Protein AF-A5DB58-F1 (afdb_monomer)

Sequence (317 aa):
MFEQLSTFPGYDQVLTGAKKLFGRIIQTGPVPKHVAIIMDGNRRYARSHKMEIREGHNIGFETMASVLELLFEAGVECATVYAFSIENFKRSAYEVEALMDMARSRLCQIRQHGELCEKYGVRLRVVGNRKLLPVDVQQIVQETEDMTKNNTRAVLYMCFPYTARDDMTQSIRNVVAESLINPEFEISESAFNHFLYTPPLDLLIRTSGTYRLSDFLLWQSVSPKCSVVFSDRLWPEFSPLHMAKILLNWSFNTYWYGHGNGFVVSAPGDSARAQKSPVPVPDSAEDDYSDSSSDAAVDAAVEEEDTFTSDEDPISK

Foldseek 3Di:
DVVVQCPDVCSVVVVLVVLLVLLVVLVVFDFWQEEEEEQFFLQVVCVVVVHDSLVSVVLLVVQVLQQVSSNLSNQHAEYEYELAEPVQVVDDPVSVVVSLVSLVVVLVCCVVCVCSCVVSLEQEDEDADLVPHDPVSSVSRVVSNVVSVPRRSHYYYYHPHDFLVRQQVQLVVVLVVVCVVDVPRDDDPVSSQVSGPDHAGQEYEYEQQDDDQRRPCPVSQPDPQYDYYYYNHNSSRDHNVNSSVLSVQQRVQCRPVVHRNHDDPPDVPPPPPPPDDDDDDDDDDDDDDDDDDDDDDDDDDDDDDDDDDDDDDDDDD

Mean predicted aligned error: 11.55 Å

Radius of gyration: 23.96 Å; Cα contacts (8 Å, |Δi|>4): 420; chains: 1; bounding box: 66×84×68 Å

Nearest PDB structures (foldseek):
  7pay-assembly1_A  TM=9.032E-01  e=1.564E-23  Homo sapiens
  6w2l-assembly1_A  TM=9.079E-01  e=5.302E-22  Homo sapiens
  6szg-assembly1_A  TM=8.942E-01  e=9.075E-22  Acinetobacter baumannii
  2vg4-assembly2_D  TM=8.706E-01  e=9.892E-21  Mycobacterium tuberculosis
  4h2o-assembly1_A  TM=8.892E-01  e=2.121E-16  Escherichia coli

Secondary structure (DSSP, 8-state):
-HHHHHTSTTHHHHHHHHHHHHHHHHTTS---SEEEEE---HHHHHHHTT--HHHHHHHHHHHHHHHHHHHHHTT--EEEEE--BGGGGGS-HHHHHHHHHHHHHHHHHHHHTTHHHHHTTEEEEEES-GGGS-HHHHHHHHHHHHHHTT--SEEEEEESSB-HHHHHHHHHHHHHHHHHH-TT----HHHHHHHSSSPPPSEEEE-TT--S--SSSTTTT-STT-EEEE--S-GGG--HHHHHHHHHHHHHHHHHHSSTT-S----TT-TTS------PPPP----------------------------PPPP--

Solvent-accessible surface area (backbone atoms only — not comparable to full-atom values): 18232 Å² total; per-residue (Å²): 113,69,75,67,51,68,70,38,92,58,36,69,57,52,52,51,50,50,44,46,53,50,10,58,58,45,55,76,50,57,65,55,49,24,41,36,38,42,69,34,34,26,62,59,51,8,60,76,68,76,48,54,55,70,54,21,46,50,47,31,50,53,32,47,53,52,36,51,52,44,41,52,47,30,63,30,41,31,40,36,38,58,75,36,47,54,74,54,67,77,50,56,72,68,58,43,50,55,50,49,53,50,48,47,55,49,54,49,43,50,61,73,52,35,56,64,41,61,76,57,27,28,17,48,43,78,35,57,54,54,85,78,48,58,70,69,53,49,48,54,51,51,56,48,30,63,75,19,63,84,34,77,66,24,38,37,37,38,26,45,35,24,37,31,68,57,45,52,52,52,19,52,53,50,53,52,54,48,36,74,75,34,83,86,53,69,92,44,71,70,53,47,56,70,51,39,90,61,74,68,34,34,31,41,38,29,30,40,60,50,96,69,66,85,55,49,54,59,75,35,50,63,45,90,55,28,18,80,46,75,34,65,50,34,29,50,74,43,47,46,69,57,52,50,52,51,52,50,48,29,22,52,19,30,70,77,60,71,23,35,76,36,82,77,82,73,62,98,80,62,87,85,68,88,78,79,83,88,81,86,78,90,81,87,84,90,79,91,82,84,86,84,89,81,90,82,80,88,84,85,85,75,88,84,80,89,78,84,82,82,86,81,84,81,90,80,136

Organism: Meyerozyma guilliermondii (strain ATCC 6260 / CBS 566 / DSM 6381 / JCM 1539 / NBRC 10279 / NRRL Y-324) (NCBI:txid294746)

pLDDT: mean 80.06, std 23.32, range [23.17, 98.31]

InterPro domains:
  IPR001441 Decaprenyl diphosphate synthase-like [MF_01139] (31-259)
  IPR001441 Decaprenyl diphosphate synthase-like [PF01255] (38-254)
  IPR001441 Decaprenyl diphosphate synthase-like [PTHR10291] (16-253)
  IPR001441 Decaprenyl diphosphate synthase-like [TIGR00055] (31-252)
  IPR001441 Decaprenyl diphosphate synthase-like [cd00475] (34-251)
  IPR018520 Di-trans-poly-cis-decaprenylcistransferase-like, conserved site [PS01066] (202-219)
  IPR036424 Decaprenyl diphosphate synthase-like superfamily [G3DSA:3.40.1180.10] (10-252)
  IPR036424 Decaprenyl diphosphate synthase-like superfamily [SSF64005] (28-252)

Structure (mmCIF, N/CA/C/O backbone):
data_AF-A5DB58-F1
#
_entry.id   AF-A5DB58-F1
#
loop_
_atom_site.group_PDB
_atom_site.id
_atom_site.type_symbol
_atom_site.label_atom_id
_atom_site.label_alt_id
_atom_site.label_comp_id
_atom_site.label_asym_id
_atom_site.label_entity_id
_atom_site.label_seq_id
_atom_site.pdbx_PDB_ins_code
_atom_site.Cartn_x
_atom_site.Cartn_y
_atom_site.Cartn_z
_atom_site.occupancy
_atom_site.B_iso_or_equiv
_atom_site.auth_seq_id
_atom_site.auth_comp_id
_atom_site.auth_asym_id
_atom_site.auth_atom_id
_atom_site.pdbx_PDB_model_num
ATOM 1 N N . MET A 1 1 ? 17.782 0.283 -25.159 1.00 40.97 1 MET A N 1
ATOM 2 C CA . MET A 1 1 ? 18.677 1.312 -24.575 1.00 40.97 1 MET A CA 1
ATOM 3 C C . MET A 1 1 ? 18.779 1.168 -23.054 1.00 40.97 1 MET A C 1
ATOM 5 O O . MET A 1 1 ? 19.895 1.084 -22.569 1.00 40.97 1 MET A O 1
ATOM 9 N N . PHE A 1 2 ? 17.667 1.046 -22.310 1.00 47.41 2 PHE A N 1
ATOM 10 C CA . PHE A 1 2 ? 17.698 0.802 -20.854 1.00 47.41 2 PHE A CA 1
ATOM 11 C C . PHE A 1 2 ? 18.328 -0.546 -20.439 1.00 47.41 2 PHE A C 1
ATOM 13 O O . PHE A 1 2 ? 19.129 -0.553 -19.513 1.00 47.41 2 PHE A O 1
ATOM 20 N N . GLU A 1 3 ? 18.078 -1.649 -21.158 1.00 46.31 3 GLU A N 1
ATOM 21 C CA . GLU A 1 3 ? 18.688 -2.964 -20.844 1.00 46.31 3 GLU A CA 1
ATOM 22 C C . GLU A 1 3 ? 20.221 -3.003 -20.977 1.00 46.31 3 GLU A C 1
ATOM 24 O O . GLU A 1 3 ? 20.888 -3.753 -20.274 1.00 46.31 3 GLU A O 1
ATOM 29 N N . GLN A 1 4 ? 20.805 -2.177 -21.851 1.00 49.00 4 GLN A N 1
ATOM 30 C CA . GLN A 1 4 ? 22.266 -2.092 -22.001 1.00 49.00 4 GLN A CA 1
ATOM 31 C C . GLN A 1 4 ? 22.916 -1.240 -20.899 1.00 49.00 4 GLN A C 1
ATOM 33 O O . GLN A 1 4 ? 24.097 -1.409 -20.597 1.00 49.00 4 GLN A O 1
ATOM 38 N N . LEU A 1 5 ? 22.150 -0.333 -20.282 1.00 59.34 5 LEU A N 1
ATOM 39 C CA . LEU A 1 5 ? 22.610 0.512 -19.178 1.00 59.34 5 LEU A CA 1
ATOM 40 C C . LEU A 1 5 ? 22.660 -0.259 -17.855 1.00 59.34 5 LEU A C 1
ATOM 42 O O . LEU A 1 5 ? 23.590 -0.047 -17.082 1.00 59.34 5 LEU A O 1
ATOM 46 N N . SER A 1 6 ? 21.724 -1.185 -17.614 1.00 60.91 6 SER A N 1
ATOM 47 C CA . SER A 1 6 ? 21.718 -2.032 -16.410 1.00 60.91 6 SER A CA 1
ATOM 48 C C . SER A 1 6 ? 22.887 -3.018 -16.347 1.00 60.91 6 SER A C 1
ATOM 50 O O . SER A 1 6 ? 23.270 -3.445 -15.265 1.00 60.91 6 SER A O 1
ATOM 52 N N . THR A 1 7 ? 23.497 -3.353 -17.488 1.00 70.31 7 THR A N 1
ATOM 53 C CA . THR A 1 7 ? 24.696 -4.207 -17.560 1.00 70.31 7 THR A CA 1
ATOM 54 C C . THR A 1 7 ? 26.016 -3.453 -17.367 1.00 70.31 7 THR A C 1
ATOM 56 O O . THR A 1 7 ? 27.080 -4.073 -17.361 1.00 70.31 7 THR A O 1
ATOM 59 N N . PHE A 1 8 ? 25.987 -2.122 -17.229 1.00 79.56 8 PHE A N 1
ATOM 60 C CA . PHE A 1 8 ? 27.200 -1.331 -17.023 1.00 79.56 8 PHE A CA 1
ATOM 61 C C . PHE A 1 8 ? 27.783 -1.571 -15.615 1.00 79.56 8 PHE A C 1
ATOM 63 O O . PHE A 1 8 ? 27.048 -1.453 -14.627 1.00 79.56 8 PHE A O 1
ATOM 70 N N . PRO A 1 9 ? 29.094 -1.860 -15.474 1.00 80.31 9 PRO A N 1
ATOM 71 C CA . PRO A 1 9 ? 29.717 -2.035 -14.165 1.00 80.31 9 PRO A CA 1
ATOM 72 C C . PRO A 1 9 ? 29.488 -0.821 -13.255 1.00 80.31 9 PRO A C 1
ATOM 74 O O . PRO A 1 9 ? 29.856 0.301 -13.591 1.00 80.31 9 PRO A O 1
ATOM 77 N N . GLY A 1 10 ? 28.880 -1.045 -12.089 1.00 80.62 10 GLY A N 1
ATOM 78 C CA . GLY A 1 10 ? 28.571 0.016 -11.125 1.00 80.62 10 GLY A CA 1
ATOM 79 C C . GLY A 1 10 ? 27.209 0.693 -11.313 1.00 80.62 10 GLY A C 1
ATOM 80 O O . GLY A 1 10 ? 26.893 1.595 -10.539 1.00 80.62 10 GLY A O 1
ATOM 81 N N . TYR A 1 11 ? 26.373 0.249 -12.262 1.00 83.62 11 TYR A N 1
ATOM 82 C CA . TYR A 1 11 ? 25.002 0.753 -12.432 1.00 83.62 11 TYR A CA 1
ATOM 83 C C . TYR A 1 11 ? 24.211 0.752 -11.114 1.00 83.62 11 TYR A C 1
ATOM 85 O O . TYR A 1 11 ? 23.696 1.792 -10.706 1.00 83.62 11 TYR A O 1
ATOM 93 N N . ASP A 1 12 ? 24.205 -0.369 -10.387 1.00 78.94 12 ASP A N 1
ATOM 94 C CA . ASP A 1 12 ? 23.488 -0.484 -9.110 1.00 78.94 12 ASP A CA 1
ATOM 95 C C . ASP A 1 12 ? 24.027 0.464 -8.036 1.00 78.94 12 ASP A C 1
ATOM 97 O O . ASP A 1 12 ? 23.268 0.989 -7.220 1.00 78.94 12 ASP A O 1
ATOM 101 N N . GLN A 1 13 ? 25.337 0.723 -8.040 1.00 85.44 13 GLN A N 1
ATOM 102 C CA . GLN A 1 13 ? 25.982 1.634 -7.092 1.00 85.44 13 GLN A CA 1
ATOM 103 C C . GLN A 1 13 ? 25.586 3.079 -7.390 1.00 85.44 13 GLN A C 1
ATOM 105 O O . GLN A 1 13 ? 25.235 3.822 -6.472 1.00 85.44 13 GLN A O 1
ATOM 110 N N . VAL A 1 14 ? 25.578 3.459 -8.671 1.00 87.50 14 VAL A N 1
ATOM 111 C CA . VAL A 1 14 ? 25.117 4.776 -9.126 1.00 87.50 14 VAL A CA 1
ATOM 112 C C . VAL A 1 14 ? 23.636 4.953 -8.815 1.00 87.50 14 VAL A C 1
ATOM 114 O O . VAL A 1 14 ? 23.257 5.971 -8.240 1.00 87.50 14 VAL A O 1
ATOM 117 N N . LEU A 1 15 ? 22.801 3.960 -9.125 1.00 84.25 15 LEU A N 1
ATOM 118 C CA . LEU A 1 15 ? 21.364 4.017 -8.877 1.00 84.25 15 LEU A CA 1
ATOM 119 C C . LEU A 1 15 ? 21.058 4.110 -7.378 1.00 84.25 15 LEU A C 1
ATOM 121 O O . LEU A 1 15 ? 20.287 4.971 -6.958 1.00 84.25 15 LEU A O 1
ATOM 125 N N . THR A 1 16 ? 21.705 3.284 -6.555 1.00 84.12 16 THR A N 1
ATOM 126 C CA . THR A 1 16 ? 21.573 3.339 -5.091 1.00 84.12 16 THR A CA 1
ATOM 127 C C . THR A 1 16 ? 22.050 4.687 -4.546 1.00 84.12 16 THR A C 1
ATOM 129 O O . THR A 1 16 ? 21.395 5.281 -3.689 1.00 84.12 16 THR A O 1
ATOM 132 N N . GLY A 1 17 ? 23.175 5.205 -5.052 1.00 88.81 17 GLY A N 1
ATOM 133 C CA . GLY A 1 17 ? 23.697 6.522 -4.692 1.00 88.81 17 GLY A CA 1
ATOM 134 C C . GLY A 1 17 ? 22.731 7.651 -5.054 1.00 88.81 17 GLY A C 1
ATOM 135 O O . GLY A 1 17 ? 22.479 8.529 -4.230 1.00 88.81 17 GLY A O 1
ATOM 136 N N . ALA A 1 18 ? 22.129 7.589 -6.243 1.00 90.06 18 ALA A N 1
ATOM 137 C CA . ALA A 1 18 ? 21.134 8.547 -6.706 1.00 90.06 18 ALA A CA 1
ATOM 138 C C . ALA A 1 18 ? 19.857 8.504 -5.853 1.00 90.06 18 ALA A C 1
ATOM 140 O O . ALA A 1 18 ? 19.382 9.559 -5.438 1.00 90.06 18 ALA A O 1
ATOM 141 N N . LYS A 1 19 ? 19.338 7.310 -5.521 1.00 88.00 19 LYS A N 1
ATOM 142 C CA . LYS A 1 19 ? 18.178 7.150 -4.622 1.00 88.00 19 LYS A CA 1
ATOM 143 C C . LYS A 1 19 ? 18.451 7.745 -3.239 1.00 88.00 19 LYS A C 1
ATOM 145 O O . LYS A 1 19 ? 17.633 8.505 -2.733 1.00 88.00 19 LYS A O 1
ATOM 150 N N . LYS A 1 20 ? 19.627 7.473 -2.661 1.00 90.25 20 LYS A N 1
ATOM 151 C CA . LYS A 1 20 ? 20.050 8.038 -1.368 1.00 90.25 20 LYS A CA 1
ATOM 152 C C . LYS A 1 20 ? 20.190 9.556 -1.409 1.00 90.25 20 LYS A C 1
ATOM 154 O O . LYS A 1 20 ? 19.767 10.237 -0.480 1.00 90.25 20 LYS A O 1
ATOM 159 N N . LEU A 1 21 ? 20.795 10.095 -2.469 1.00 94.12 21 LEU A N 1
ATOM 160 C CA . LEU A 1 21 ? 20.930 11.540 -2.646 1.00 94.12 21 LEU A CA 1
ATOM 161 C C . LEU A 1 21 ? 19.557 12.203 -2.776 1.00 94.12 21 LEU A C 1
ATOM 163 O O . LEU A 1 21 ? 19.292 13.183 -2.085 1.00 94.12 21 LEU A O 1
ATOM 167 N N . PHE A 1 22 ? 18.679 11.639 -3.606 1.00 94.06 22 PHE A N 1
ATOM 168 C CA . PHE A 1 22 ? 17.300 12.095 -3.740 1.00 94.06 22 PHE A CA 1
ATOM 169 C C . PHE A 1 22 ? 16.569 12.072 -2.396 1.00 94.06 22 PHE A C 1
ATOM 171 O O . PHE A 1 22 ? 15.961 13.070 -2.021 1.00 94.06 22 PHE A O 1
ATOM 178 N N . GLY A 1 23 ? 16.685 10.977 -1.641 1.00 92.75 23 GLY A N 1
ATOM 179 C CA . GLY A 1 23 ? 16.059 10.855 -0.330 1.00 92.75 23 GLY A CA 1
ATOM 180 C C . GLY A 1 23 ? 16.503 11.951 0.639 1.00 92.75 23 GLY A C 1
ATOM 181 O O . GLY A 1 23 ? 15.662 12.620 1.232 1.00 92.75 23 GLY A O 1
ATOM 182 N N . ARG A 1 24 ? 17.811 12.239 0.705 1.00 94.19 24 ARG A N 1
ATOM 183 C CA . ARG A 1 24 ? 18.345 13.353 1.512 1.00 94.19 24 ARG A CA 1
ATOM 184 C C . ARG A 1 24 ? 17.808 14.717 1.078 1.00 94.19 24 ARG A C 1
ATOM 186 O O . ARG A 1 24 ? 17.575 15.561 1.933 1.00 94.19 24 ARG A O 1
ATOM 193 N N . ILE A 1 25 ? 17.632 14.943 -0.226 1.00 94.44 25 ILE A N 1
ATOM 194 C CA . ILE A 1 25 ? 17.074 16.196 -0.758 1.00 94.44 25 ILE A CA 1
ATOM 195 C C . ILE A 1 25 ? 15.610 16.336 -0.334 1.00 94.44 25 ILE A C 1
ATOM 197 O O . ILE A 1 25 ? 15.238 17.373 0.208 1.00 94.44 25 ILE A O 1
ATOM 201 N N . ILE A 1 26 ? 14.798 15.292 -0.519 1.00 94.25 26 ILE A N 1
ATOM 202 C CA . ILE A 1 26 ? 13.382 15.283 -0.119 1.00 94.25 26 ILE A CA 1
ATOM 203 C C . ILE A 1 26 ? 13.222 15.541 1.381 1.00 94.25 26 ILE A C 1
ATOM 205 O O . ILE A 1 26 ? 12.370 16.330 1.777 1.00 94.25 26 ILE A O 1
ATOM 209 N N . GLN A 1 27 ? 14.094 14.963 2.205 1.00 95.19 27 GLN A N 1
ATOM 210 C CA . GLN A 1 27 ? 14.085 15.139 3.660 1.00 95.19 27 GLN A CA 1
ATOM 211 C C . GLN A 1 27 ? 14.417 16.560 4.140 1.00 95.19 27 GLN A C 1
ATOM 213 O O . GLN A 1 27 ? 14.214 16.859 5.315 1.00 95.19 27 GLN A O 1
ATOM 218 N N . THR A 1 28 ? 14.913 17.451 3.274 1.00 95.25 28 THR A N 1
ATOM 219 C CA . THR A 1 28 ?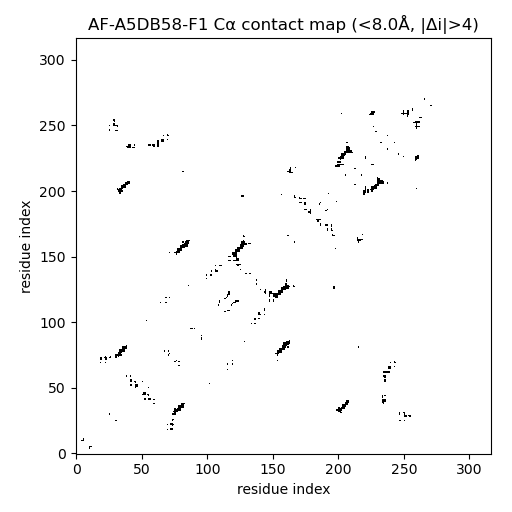 15.055 18.876 3.627 1.00 95.25 28 THR A CA 1
ATOM 220 C C . THR A 1 28 ? 13.716 19.617 3.674 1.00 95.25 28 THR A C 1
ATOM 222 O O . THR A 1 28 ? 13.641 20.703 4.249 1.00 95.25 28 THR A O 1
ATOM 225 N N . GLY A 1 29 ? 12.667 19.036 3.086 1.00 94.31 29 GLY A N 1
ATOM 226 C CA . GLY A 1 29 ? 11.299 19.536 3.110 1.00 94.31 29 GLY A CA 1
ATOM 227 C C . GLY A 1 29 ? 10.344 18.590 3.848 1.00 94.31 29 GLY A C 1
ATOM 228 O O . GLY A 1 29 ? 10.769 17.627 4.491 1.00 94.31 29 GLY A O 1
ATOM 229 N N . PRO A 1 30 ? 9.028 18.847 3.767 1.00 95.75 30 PRO A N 1
ATOM 230 C CA . PRO A 1 30 ? 8.018 17.928 4.274 1.00 95.75 30 PRO A CA 1
ATOM 231 C C . PRO A 1 30 ? 8.073 16.591 3.526 1.00 95.75 30 PRO A C 1
ATOM 233 O O . PRO A 1 30 ? 8.149 16.572 2.294 1.00 95.75 30 PRO A O 1
ATOM 236 N N . VAL A 1 31 ? 7.944 15.483 4.258 1.00 96.62 31 VAL A N 1
ATOM 237 C CA . VAL A 1 31 ? 7.862 14.115 3.715 1.00 96.62 31 VAL A CA 1
ATOM 238 C C . VAL A 1 31 ? 6.565 13.464 4.207 1.00 96.62 31 VAL A C 1
ATOM 240 O O . VAL A 1 31 ? 6.249 13.612 5.392 1.00 96.62 31 VAL A O 1
ATOM 243 N N . PRO A 1 32 ? 5.799 12.759 3.349 1.00 96.88 32 PRO A N 1
ATOM 244 C CA . PRO A 1 32 ? 4.627 12.027 3.812 1.00 96.88 32 PRO A CA 1
ATOM 245 C C . PRO A 1 32 ? 5.083 10.875 4.711 1.00 96.88 32 PRO A C 1
ATOM 247 O O . PRO A 1 32 ? 5.961 10.097 4.338 1.00 96.88 32 PRO A O 1
ATOM 250 N N . LYS A 1 33 ? 4.485 10.740 5.893 1.00 96.38 33 LYS A N 1
ATOM 251 C CA . LYS A 1 33 ? 4.804 9.651 6.822 1.00 96.38 33 LYS A CA 1
ATOM 252 C C . LYS A 1 33 ? 4.178 8.345 6.371 1.00 96.38 33 LYS A C 1
ATOM 254 O O . LYS A 1 33 ? 4.809 7.299 6.502 1.00 96.38 33 LYS A O 1
ATOM 259 N N . HIS A 1 34 ? 2.958 8.411 5.835 1.00 97.62 34 HIS A N 1
ATOM 260 C CA . HIS A 1 34 ? 2.223 7.240 5.375 1.00 97.62 34 HIS A CA 1
ATOM 261 C C . HIS A 1 34 ? 1.739 7.377 3.925 1.00 97.62 34 HIS A C 1
ATOM 263 O O . HIS A 1 34 ? 0.876 8.204 3.616 1.00 97.62 34 HIS A O 1
ATOM 269 N N . VAL A 1 35 ? 2.275 6.520 3.048 1.00 98.31 35 VAL A N 1
ATOM 270 C CA . VAL A 1 35 ? 1.922 6.448 1.622 1.00 98.31 35 VAL A CA 1
ATOM 271 C C . VAL A 1 35 ? 1.208 5.134 1.309 1.00 98.31 35 VAL A C 1
ATOM 273 O O . VAL A 1 35 ? 1.740 4.062 1.583 1.00 98.31 35 VAL A O 1
ATOM 276 N N . ALA A 1 36 ? 0.037 5.189 0.680 1.00 98.31 36 ALA A N 1
ATOM 277 C CA . ALA A 1 36 ? -0.670 4.011 0.186 1.00 98.31 36 ALA A CA 1
ATOM 278 C C . ALA A 1 36 ? -0.717 3.953 -1.343 1.00 98.31 36 ALA A C 1
ATOM 280 O O . ALA A 1 36 ? -0.830 4.983 -2.007 1.00 98.31 36 ALA A O 1
ATOM 281 N N . ILE A 1 37 ? -0.652 2.745 -1.909 1.00 98.06 37 ILE A N 1
ATOM 282 C CA . ILE A 1 37 ? -0.618 2.523 -3.358 1.00 98.06 37 ILE A CA 1
ATOM 283 C C . ILE A 1 37 ? -1.619 1.434 -3.769 1.00 98.06 37 ILE A C 1
ATOM 285 O O . ILE A 1 37 ? -1.531 0.278 -3.346 1.00 98.06 37 ILE A O 1
ATOM 289 N N . ILE A 1 38 ? -2.537 1.798 -4.666 1.00 97.25 38 ILE A N 1
ATOM 290 C CA . ILE A 1 38 ? -3.384 0.875 -5.426 1.00 97.25 38 ILE A CA 1
ATOM 291 C C . ILE A 1 38 ? -2.647 0.512 -6.721 1.00 97.25 38 ILE A C 1
ATOM 293 O O . ILE A 1 38 ? -2.604 1.300 -7.669 1.00 97.25 38 ILE A O 1
ATOM 297 N N . MET A 1 39 ? -2.081 -0.694 -6.751 1.00 95.31 39 MET A N 1
ATOM 298 C CA . MET A 1 39 ? -1.215 -1.217 -7.818 1.00 95.31 39 MET A CA 1
ATOM 299 C C . MET A 1 39 ? -2.026 -1.832 -8.977 1.00 95.31 39 MET A C 1
ATOM 301 O O . MET A 1 39 ? -1.972 -3.035 -9.242 1.00 95.31 39 MET A O 1
ATOM 305 N N . ASP A 1 40 ? -2.833 -1.015 -9.654 1.00 93.88 40 ASP A N 1
ATOM 306 C CA . ASP A 1 40 ? -3.731 -1.450 -10.735 1.00 93.88 40 ASP A CA 1
ATOM 307 C C . ASP A 1 40 ? -3.031 -1.438 -12.111 1.00 93.88 40 ASP A C 1
ATOM 309 O O . ASP A 1 40 ? -2.152 -0.619 -12.387 1.00 93.88 40 ASP A O 1
ATOM 313 N N . GLY A 1 41 ? -3.443 -2.338 -13.008 1.00 93.44 41 GLY A N 1
ATOM 314 C CA . GLY A 1 41 ? -2.973 -2.392 -14.398 1.00 93.44 41 GLY A CA 1
ATOM 315 C C . GLY A 1 41 ? -2.205 -3.651 -14.808 1.00 93.44 41 GLY A C 1
ATOM 316 O O . GLY A 1 41 ? -1.975 -3.823 -16.000 1.00 93.44 41 GLY A O 1
ATOM 317 N N . ASN A 1 42 ? -1.882 -4.569 -13.886 1.00 92.44 42 ASN A N 1
ATOM 318 C CA . ASN A 1 42 ? -1.074 -5.772 -14.178 1.00 92.44 42 ASN A CA 1
ATOM 319 C C . ASN A 1 42 ? -1.616 -6.613 -15.349 1.00 92.44 42 ASN A C 1
ATOM 321 O O . ASN A 1 42 ? -0.905 -6.895 -16.310 1.00 92.44 42 ASN A O 1
ATOM 325 N N . ARG A 1 43 ? -2.910 -6.962 -15.314 1.00 90.94 43 ARG A N 1
ATOM 326 C CA . ARG A 1 43 ? -3.555 -7.763 -16.374 1.00 90.94 43 ARG A CA 1
ATOM 327 C C . ARG A 1 43 ? -3.624 -7.025 -17.714 1.00 90.94 43 ARG A C 1
ATOM 329 O O . ARG A 1 43 ? -3.470 -7.648 -18.759 1.00 90.94 43 ARG A O 1
ATOM 336 N N . ARG A 1 44 ? -3.872 -5.709 -17.688 1.00 93.75 44 ARG A N 1
ATOM 337 C CA . ARG A 1 44 ? -3.932 -4.868 -18.898 1.00 93.75 44 ARG A CA 1
ATOM 338 C C . ARG A 1 44 ? -2.566 -4.790 -19.570 1.00 93.75 44 ARG A C 1
ATOM 340 O O . ARG A 1 44 ? -2.491 -4.976 -20.778 1.00 93.75 44 ARG A O 1
ATOM 347 N N . TYR A 1 45 ? -1.516 -4.606 -18.775 1.00 95.50 45 TYR A N 1
ATOM 348 C CA . TYR A 1 45 ? -0.136 -4.597 -19.246 1.00 95.50 45 TYR A CA 1
ATOM 349 C C . TYR A 1 45 ? 0.249 -5.931 -19.892 1.00 95.50 45 TYR A C 1
ATOM 351 O O . TYR A 1 45 ? 0.769 -5.947 -21.005 1.00 95.50 45 TYR A O 1
ATOM 359 N N . ALA A 1 46 ? -0.087 -7.052 -19.240 1.00 93.88 46 ALA A N 1
ATOM 360 C CA . ALA A 1 46 ? 0.213 -8.375 -19.778 1.00 93.88 46 ALA A CA 1
ATOM 361 C C . ALA A 1 46 ? -0.432 -8.603 -21.157 1.00 93.88 46 ALA A C 1
ATOM 363 O O . ALA A 1 46 ? 0.220 -9.039 -22.104 1.00 93.88 46 ALA A O 1
ATOM 364 N N . ARG A 1 47 ? -1.711 -8.227 -21.292 1.00 93.69 47 ARG A N 1
ATOM 365 C CA . ARG A 1 47 ? -2.452 -8.333 -22.557 1.00 93.69 47 ARG A CA 1
ATOM 366 C C . ARG A 1 47 ? -1.874 -7.428 -23.646 1.00 93.69 47 ARG A C 1
ATOM 368 O O . ARG A 1 47 ? -1.719 -7.889 -24.773 1.00 93.69 47 ARG A O 1
ATOM 375 N N . SER A 1 48 ? -1.538 -6.174 -23.330 1.00 95.00 48 SER A N 1
ATOM 376 C CA . SER A 1 48 ? -0.989 -5.238 -24.324 1.00 95.00 48 SER A CA 1
ATOM 377 C C . SER A 1 48 ? 0.403 -5.641 -24.821 1.00 95.00 48 SER A C 1
ATOM 379 O O . SER A 1 48 ? 0.732 -5.366 -25.972 1.00 95.00 48 SER A O 1
ATOM 381 N N . HIS A 1 49 ? 1.182 -6.352 -24.001 1.00 94.50 49 HIS A N 1
ATOM 382 C CA . HIS A 1 49 ? 2.524 -6.836 -24.342 1.00 94.50 49 HIS A CA 1
ATOM 383 C C . HIS A 1 49 ? 2.559 -8.305 -24.798 1.00 94.50 49 HIS A C 1
ATOM 385 O O . HIS A 1 49 ? 3.639 -8.849 -25.008 1.00 94.50 49 HIS A O 1
ATOM 391 N N . LYS A 1 50 ? 1.394 -8.946 -24.992 1.00 95.62 50 LYS A N 1
ATOM 392 C CA . LYS A 1 50 ? 1.263 -10.353 -25.427 1.00 95.62 50 LYS A CA 1
ATOM 393 C C . LYS A 1 50 ? 2.032 -11.348 -24.543 1.00 95.62 50 LYS A C 1
ATOM 395 O O . LYS A 1 50 ? 2.570 -12.332 -25.043 1.00 95.62 50 LYS A O 1
ATOM 400 N N . MET A 1 51 ? 2.061 -11.094 -23.239 1.00 94.00 51 MET A N 1
ATOM 401 C CA . MET A 1 51 ? 2.690 -11.955 -22.236 1.00 94.00 51 MET A CA 1
ATOM 402 C C . MET A 1 51 ? 1.640 -12.638 -21.357 1.00 94.00 51 MET A C 1
ATOM 404 O O . MET A 1 51 ? 0.466 -12.250 -21.329 1.00 94.00 51 MET A O 1
ATOM 408 N N . GLU A 1 52 ? 2.062 -13.650 -20.603 1.00 88.81 52 GLU A N 1
ATOM 409 C CA . GLU A 1 52 ? 1.177 -14.299 -19.642 1.00 88.81 52 GLU A CA 1
ATOM 410 C C . GLU A 1 52 ? 0.791 -13.341 -18.505 1.00 88.81 52 GLU A C 1
ATOM 412 O O . GLU A 1 52 ? 1.581 -12.515 -18.046 1.00 88.81 52 GLU A O 1
ATOM 417 N N . ILE A 1 53 ? -0.430 -13.481 -17.975 1.00 86.38 53 ILE A N 1
ATOM 418 C CA . ILE A 1 53 ? -0.909 -12.665 -16.843 1.00 86.38 53 ILE A CA 1
ATOM 419 C C . ILE A 1 53 ? 0.036 -12.781 -15.639 1.00 86.38 53 ILE A C 1
ATOM 421 O O . ILE A 1 53 ? 0.314 -11.787 -14.964 1.00 86.38 53 ILE A O 1
ATOM 425 N N . ARG A 1 54 ? 0.560 -13.987 -15.396 1.00 83.00 54 ARG A N 1
ATOM 426 C CA . ARG A 1 54 ? 1.527 -14.260 -14.330 1.00 83.00 54 ARG A CA 1
ATOM 427 C C . ARG A 1 54 ? 2.796 -13.418 -14.475 1.00 83.00 54 ARG A C 1
ATOM 429 O O . ARG A 1 54 ? 3.301 -12.916 -13.472 1.00 83.00 54 ARG A O 1
ATOM 436 N N . GLU A 1 55 ? 3.280 -13.231 -15.699 1.00 86.31 55 GLU A N 1
ATOM 437 C CA . GLU A 1 55 ? 4.460 -12.418 -15.995 1.00 86.31 55 GLU A CA 1
ATOM 438 C C . GLU A 1 55 ? 4.202 -10.933 -15.720 1.00 86.31 55 GLU A C 1
ATOM 440 O O . GLU A 1 55 ? 4.984 -10.297 -15.018 1.00 86.31 55 GLU A O 1
ATOM 445 N N . GLY A 1 56 ? 3.039 -10.407 -16.121 1.00 88.88 56 GLY A N 1
ATOM 446 C CA . GLY A 1 56 ? 2.644 -9.038 -15.768 1.00 88.88 56 GLY A CA 1
ATOM 447 C C . GLY A 1 56 ? 2.599 -8.797 -14.252 1.00 88.88 56 GLY A C 1
ATOM 448 O O . GLY A 1 56 ? 2.996 -7.735 -13.777 1.00 88.88 56 GLY A O 1
ATOM 449 N N . HIS A 1 57 ? 2.181 -9.796 -13.468 1.00 84.75 57 HIS A N 1
ATOM 450 C CA . HIS A 1 57 ? 2.254 -9.732 -12.007 1.00 84.75 57 HIS A CA 1
ATOM 451 C C . HIS A 1 57 ? 3.686 -9.851 -11.450 1.00 84.75 57 HIS A C 1
ATOM 453 O O . HIS A 1 57 ? 3.941 -9.304 -10.378 1.00 84.75 57 HIS A O 1
ATOM 459 N N . ASN A 1 58 ? 4.610 -10.554 -12.127 1.00 83.94 58 ASN A N 1
ATOM 460 C CA . ASN A 1 58 ? 6.040 -10.587 -11.765 1.00 83.94 58 ASN A CA 1
ATOM 461 C C . ASN A 1 58 ? 6.655 -9.200 -11.889 1.00 83.94 58 ASN A C 1
ATOM 463 O O . ASN A 1 58 ? 7.188 -8.691 -10.905 1.00 83.94 58 ASN A O 1
ATOM 467 N N . ILE A 1 59 ? 6.469 -8.562 -13.041 1.00 90.12 59 ILE A N 1
ATOM 468 C CA . ILE A 1 59 ? 6.968 -7.207 -13.283 1.00 90.12 59 ILE A CA 1
ATOM 469 C C . ILE A 1 59 ? 6.340 -6.236 -12.277 1.00 90.12 59 ILE A C 1
ATOM 471 O O . ILE A 1 59 ? 7.036 -5.439 -11.659 1.00 90.12 59 ILE A O 1
ATOM 475 N N . GLY A 1 60 ? 5.036 -6.361 -12.008 1.00 90.50 60 GLY A N 1
ATOM 476 C CA . GLY A 1 60 ? 4.376 -5.562 -10.974 1.00 90.50 60 GLY A CA 1
ATOM 477 C C . GLY A 1 60 ? 4.994 -5.719 -9.575 1.00 90.50 60 GLY A C 1
ATOM 478 O O . GLY A 1 60 ? 5.078 -4.747 -8.824 1.00 90.50 60 GLY A O 1
ATOM 479 N N . PHE A 1 61 ? 5.452 -6.913 -9.202 1.00 86.00 61 PHE A N 1
ATOM 480 C CA . PHE A 1 61 ? 6.130 -7.125 -7.922 1.00 86.00 61 PHE A CA 1
ATOM 481 C C . PHE A 1 61 ? 7.516 -6.461 -7.883 1.00 86.00 61 PHE A C 1
ATOM 483 O O . PHE A 1 61 ? 7.869 -5.833 -6.885 1.00 86.00 61 PHE A O 1
ATOM 490 N N . GLU A 1 62 ? 8.279 -6.530 -8.972 1.00 86.44 62 GLU A N 1
ATOM 491 C CA . GLU A 1 62 ? 9.572 -5.843 -9.097 1.00 86.44 62 GLU A CA 1
ATOM 492 C C . GLU A 1 62 ? 9.404 -4.317 -9.045 1.00 86.44 62 GLU A C 1
ATOM 494 O O . GLU A 1 62 ? 10.129 -3.623 -8.321 1.00 86.44 62 GLU A O 1
ATOM 499 N N . THR A 1 63 ? 8.376 -3.788 -9.717 1.00 92.56 63 THR A N 1
ATOM 500 C CA . THR A 1 63 ? 7.997 -2.377 -9.616 1.00 92.56 63 THR A CA 1
ATOM 501 C C . THR A 1 63 ? 7.690 -1.994 -8.171 1.00 92.56 63 THR A C 1
ATOM 503 O O . THR A 1 63 ? 8.216 -0.992 -7.687 1.00 92.56 63 THR A O 1
ATOM 506 N N . MET A 1 64 ? 6.922 -2.814 -7.444 1.00 91.88 64 MET A N 1
ATOM 507 C CA . MET A 1 64 ? 6.635 -2.597 -6.022 1.00 91.88 64 MET A CA 1
ATOM 508 C C . MET A 1 64 ? 7.909 -2.504 -5.191 1.00 91.88 64 MET A C 1
ATOM 510 O O . MET A 1 64 ? 8.085 -1.526 -4.467 1.00 91.88 64 MET A O 1
ATOM 514 N N . ALA A 1 65 ? 8.812 -3.476 -5.323 1.00 88.06 65 ALA A N 1
ATOM 515 C CA . ALA A 1 65 ? 10.078 -3.489 -4.599 1.00 88.06 65 ALA A CA 1
ATOM 516 C C . ALA A 1 65 ? 10.898 -2.212 -4.862 1.00 88.06 65 ALA A C 1
ATOM 518 O O . ALA A 1 65 ? 11.333 -1.545 -3.921 1.00 88.06 65 ALA A O 1
ATOM 519 N N . SER A 1 66 ? 11.045 -1.822 -6.132 1.00 89.75 66 SER A N 1
ATOM 520 C CA . SER A 1 66 ? 11.837 -0.648 -6.523 1.00 89.75 66 SER A CA 1
ATOM 521 C C . SER A 1 66 ? 11.244 0.686 -6.043 1.00 89.75 66 SER A C 1
ATOM 523 O O . SER A 1 66 ? 11.992 1.610 -5.705 1.00 89.75 66 SER A O 1
ATOM 525 N N . VAL A 1 67 ? 9.911 0.792 -6.004 1.00 94.44 67 VAL A N 1
ATOM 526 C CA . VAL A 1 67 ? 9.176 1.972 -5.531 1.00 94.44 67 VAL A CA 1
ATOM 527 C C . VAL A 1 67 ? 9.220 2.070 -4.008 1.00 94.44 67 VAL A C 1
ATOM 529 O O . VAL A 1 67 ? 9.480 3.152 -3.483 1.00 94.44 67 VAL A O 1
ATOM 532 N N . LEU A 1 68 ? 9.011 0.956 -3.301 1.00 93.06 68 LEU A N 1
ATOM 533 C CA . LEU A 1 68 ? 9.105 0.900 -1.840 1.00 93.06 68 LEU A CA 1
ATOM 534 C C . LEU A 1 68 ? 10.510 1.262 -1.356 1.00 93.06 68 LEU A C 1
ATOM 536 O O . LEU A 1 68 ? 10.646 2.043 -0.419 1.00 93.06 68 LEU A O 1
ATOM 540 N N . GLU A 1 69 ? 11.549 0.771 -2.035 1.00 90.56 69 GLU A N 1
ATOM 541 C CA . GLU A 1 69 ? 12.928 1.178 -1.760 1.00 90.56 69 GLU A CA 1
ATOM 542 C C . GLU A 1 69 ? 13.080 2.706 -1.810 1.00 90.56 69 GLU A C 1
ATOM 544 O O . GLU A 1 69 ? 13.628 3.300 -0.884 1.00 90.56 69 GLU A O 1
ATOM 549 N N . LEU A 1 70 ? 12.575 3.359 -2.862 1.00 94.19 70 LEU A N 1
ATOM 550 C CA . LEU A 1 70 ? 12.665 4.815 -2.971 1.00 94.19 70 LEU A CA 1
ATOM 551 C C . LEU A 1 70 ? 11.901 5.524 -1.845 1.00 94.19 70 LEU A C 1
ATOM 553 O O . LEU A 1 70 ? 12.414 6.499 -1.302 1.00 94.19 70 LEU A O 1
ATOM 557 N N . LEU A 1 71 ? 10.701 5.051 -1.494 1.00 95.69 71 LEU A N 1
ATOM 558 C CA . LEU A 1 71 ? 9.900 5.625 -0.407 1.00 95.69 71 LEU A CA 1
ATOM 559 C C . LEU A 1 71 ? 10.661 5.581 0.925 1.00 95.69 71 LEU A C 1
ATOM 561 O O . LEU A 1 71 ? 10.786 6.602 1.602 1.00 95.69 71 LEU A O 1
ATOM 565 N N . PHE A 1 72 ? 11.229 4.426 1.276 1.00 93.62 72 PHE A N 1
ATOM 566 C CA . PHE A 1 72 ? 11.968 4.259 2.529 1.00 93.62 72 PHE A CA 1
ATOM 567 C C . PHE A 1 72 ? 13.322 4.984 2.537 1.00 93.62 72 PHE A C 1
ATOM 569 O O . PHE A 1 72 ? 13.794 5.400 3.597 1.00 93.62 72 PHE A O 1
ATOM 576 N N . GLU A 1 73 ? 13.968 5.167 1.383 1.00 92.19 73 GLU A N 1
ATOM 577 C CA . GLU A 1 73 ? 15.140 6.048 1.260 1.00 92.19 73 GLU A CA 1
ATOM 578 C C . GLU A 1 73 ? 14.756 7.534 1.360 1.00 92.19 73 GLU A C 1
ATOM 580 O O . GLU A 1 73 ? 15.529 8.331 1.887 1.00 92.19 73 GLU A O 1
ATOM 585 N N . ALA A 1 74 ? 13.547 7.911 0.934 1.00 94.88 74 ALA A N 1
ATOM 586 C CA . ALA A 1 74 ? 13.016 9.267 1.073 1.00 94.88 74 ALA A CA 1
ATOM 587 C C . ALA A 1 74 ? 12.548 9.618 2.496 1.00 94.88 74 ALA A C 1
ATOM 589 O O . ALA A 1 74 ? 12.220 10.771 2.757 1.00 94.88 74 ALA A O 1
ATOM 590 N N . GLY A 1 75 ? 12.566 8.666 3.436 1.00 94.38 75 GLY A N 1
ATOM 591 C CA . GLY A 1 75 ? 12.158 8.880 4.828 1.00 94.38 75 GLY A CA 1
ATOM 592 C C . GLY A 1 75 ? 10.677 8.631 5.106 1.00 94.38 75 GLY A C 1
ATOM 593 O O . GLY A 1 75 ? 10.195 9.036 6.158 1.00 94.38 75 GLY A O 1
ATOM 594 N N . VAL A 1 76 ? 9.959 7.973 4.194 1.00 96.38 76 VAL A N 1
ATOM 595 C CA . VAL A 1 76 ? 8.593 7.508 4.463 1.00 96.38 76 VAL A CA 1
ATOM 596 C C . VAL A 1 76 ? 8.647 6.413 5.530 1.00 96.38 76 VAL A C 1
ATOM 598 O O . VAL A 1 76 ? 9.360 5.423 5.375 1.00 96.38 76 VAL A O 1
ATOM 601 N N . GLU A 1 77 ? 7.896 6.585 6.614 1.00 95.94 77 GLU A N 1
ATOM 602 C CA . GLU A 1 77 ? 7.906 5.677 7.771 1.00 95.94 77 GLU A CA 1
ATOM 603 C C . GLU A 1 77 ? 6.984 4.465 7.558 1.00 95.94 77 GLU A C 1
ATOM 605 O O . GLU A 1 77 ? 7.217 3.380 8.096 1.00 95.94 77 GLU A O 1
ATOM 610 N N . CYS A 1 78 ? 5.923 4.645 6.769 1.00 96.88 78 CYS A N 1
ATOM 611 C CA . CYS A 1 78 ? 4.872 3.662 6.570 1.00 96.88 78 CYS A CA 1
ATOM 612 C C . CYS A 1 78 ? 4.424 3.615 5.106 1.00 96.88 78 CYS A C 1
ATOM 614 O O . CYS A 1 78 ? 4.094 4.640 4.508 1.00 96.88 78 CYS A O 1
ATOM 616 N N . ALA A 1 79 ? 4.357 2.417 4.533 1.00 97.62 79 ALA A N 1
ATOM 617 C CA . ALA A 1 79 ? 3.781 2.187 3.215 1.00 97.62 79 ALA A CA 1
ATOM 618 C C . ALA A 1 79 ? 2.634 1.175 3.301 1.00 97.62 79 ALA A C 1
ATOM 620 O O . ALA A 1 79 ? 2.757 0.184 4.014 1.00 97.62 79 ALA A O 1
ATOM 621 N N . THR A 1 80 ? 1.547 1.384 2.556 1.00 98.25 80 THR A N 1
ATOM 622 C CA . THR A 1 80 ? 0.454 0.405 2.429 1.00 98.25 80 THR A CA 1
ATOM 623 C C . THR A 1 80 ? 0.216 0.036 0.970 1.00 98.25 80 THR A C 1
ATOM 625 O O . THR A 1 80 ? 0.069 0.909 0.119 1.00 98.25 80 THR A O 1
ATOM 628 N N . VAL A 1 81 ? 0.141 -1.254 0.655 1.00 96.62 81 VAL A N 1
ATOM 629 C CA . VAL A 1 81 ? -0.115 -1.735 -0.711 1.00 96.62 81 VAL A CA 1
ATOM 630 C C . VAL A 1 81 ? -1.404 -2.542 -0.783 1.00 96.62 81 VAL A C 1
ATOM 632 O O . VAL A 1 81 ? -1.665 -3.400 0.066 1.00 96.62 81 VAL A O 1
ATOM 635 N N . TYR A 1 82 ? -2.208 -2.296 -1.821 1.00 94.62 82 TYR A N 1
ATOM 636 C CA . TYR A 1 82 ? -3.410 -3.088 -2.074 1.00 94.62 82 TYR A CA 1
ATOM 637 C C . TYR A 1 82 ? -3.061 -4.342 -2.881 1.00 94.62 82 TYR A C 1
ATOM 639 O O . TYR A 1 82 ? -2.987 -4.296 -4.109 1.00 94.62 82 TYR A O 1
ATOM 647 N N . ALA A 1 83 ? -2.800 -5.453 -2.189 1.00 88.50 83 ALA A N 1
ATOM 648 C CA . ALA A 1 83 ? -2.392 -6.700 -2.832 1.00 88.50 83 ALA A CA 1
ATOM 649 C C . ALA A 1 83 ? -3.591 -7.515 -3.338 1.00 88.50 83 ALA A C 1
ATOM 651 O O . ALA A 1 83 ? -3.552 -8.032 -4.454 1.00 88.50 83 ALA A O 1
ATOM 652 N N . PHE A 1 84 ? -4.660 -7.623 -2.540 1.00 88.31 84 PHE A N 1
ATOM 653 C CA . PHE A 1 84 ? -5.841 -8.403 -2.913 1.00 88.31 84 PHE A CA 1
ATOM 654 C C . PHE A 1 84 ? -7.108 -7.920 -2.213 1.00 88.31 84 PHE A C 1
ATOM 656 O O . PHE A 1 84 ? -7.126 -7.712 -0.996 1.00 88.31 84 PHE A O 1
ATOM 663 N N . SER A 1 85 ? -8.188 -7.800 -2.984 1.00 91.44 85 SER A N 1
ATOM 664 C CA . SER A 1 85 ? -9.486 -7.375 -2.468 1.00 91.44 85 SER A CA 1
ATOM 665 C C . SER A 1 85 ? -10.364 -8.561 -2.085 1.00 91.44 85 SER A C 1
ATOM 667 O O . SER A 1 85 ? -10.361 -9.570 -2.786 1.00 91.44 85 SER A O 1
ATOM 669 N N . ILE A 1 86 ? -11.197 -8.421 -1.048 1.00 91.38 86 ILE A N 1
ATOM 670 C CA . ILE A 1 86 ? -12.252 -9.413 -0.748 1.00 91.38 86 ILE A CA 1
ATOM 671 C C . ILE A 1 86 ? -13.185 -9.595 -1.957 1.00 91.38 86 ILE A C 1
ATOM 673 O O . ILE A 1 86 ? -13.596 -10.709 -2.268 1.00 91.38 86 ILE A O 1
ATOM 677 N N . GLU A 1 87 ? -13.429 -8.529 -2.720 1.00 88.06 87 GLU A N 1
ATOM 678 C CA . GLU A 1 87 ? -14.218 -8.563 -3.956 1.00 88.06 87 GLU A CA 1
ATOM 679 C C . GLU A 1 87 ? -13.639 -9.518 -5.015 1.00 88.06 87 GLU A C 1
ATOM 681 O O . GLU A 1 87 ? -14.348 -9.967 -5.912 1.00 88.06 87 GLU A O 1
ATOM 686 N N . ASN A 1 88 ? -12.349 -9.867 -4.937 1.00 84.75 88 ASN A N 1
ATOM 687 C CA . ASN A 1 88 ? -11.732 -10.805 -5.875 1.00 84.75 88 ASN A CA 1
ATOM 688 C C . ASN A 1 88 ? -12.163 -12.260 -5.642 1.00 84.75 88 ASN A C 1
ATOM 690 O O . ASN A 1 88 ? -12.047 -13.055 -6.569 1.00 84.75 88 ASN A O 1
ATOM 694 N N . PHE A 1 89 ? -12.740 -12.594 -4.484 1.00 85.44 89 PHE A N 1
ATOM 695 C CA . PHE A 1 89 ? -13.341 -13.911 -4.243 1.00 85.44 89 PHE A CA 1
ATOM 696 C C . PHE A 1 89 ? -14.659 -14.139 -4.990 1.00 85.44 89 PHE A C 1
ATOM 698 O O . PHE A 1 89 ? -15.117 -15.273 -5.062 1.00 85.44 89 PHE A O 1
ATOM 705 N N . LYS A 1 90 ? -15.266 -13.095 -5.573 1.00 83.88 90 LYS A N 1
ATOM 706 C CA . LYS A 1 90 ? -16.463 -13.231 -6.423 1.00 83.88 90 LYS A CA 1
ATOM 707 C C . LYS A 1 90 ? -16.150 -13.790 -7.818 1.00 83.88 90 LYS A C 1
ATOM 709 O O . LYS A 1 90 ? -17.064 -14.015 -8.603 1.00 83.88 90 LYS A O 1
ATOM 714 N N . ARG A 1 91 ? -14.867 -13.968 -8.151 1.00 83.56 91 ARG A N 1
ATOM 715 C CA . ARG A 1 91 ? -14.419 -14.545 -9.426 1.00 83.56 91 ARG A CA 1
ATOM 716 C C . ARG A 1 91 ? -14.546 -16.071 -9.409 1.00 83.56 91 ARG A C 1
ATOM 718 O O . ARG A 1 91 ? -14.855 -16.667 -8.381 1.00 83.56 91 ARG A O 1
ATOM 725 N N . SER A 1 92 ? -14.307 -16.710 -10.554 1.00 82.62 92 SER A N 1
ATOM 726 C CA . SER A 1 92 ? -14.377 -18.171 -10.661 1.00 82.62 92 SER A CA 1
ATOM 727 C C . SER A 1 92 ? -13.394 -18.856 -9.702 1.00 82.62 92 SER A C 1
ATOM 729 O O . SER A 1 92 ? -12.314 -18.331 -9.426 1.00 82.62 92 SER A O 1
ATOM 731 N N . ALA A 1 93 ? -13.737 -20.058 -9.225 1.00 83.56 93 ALA A N 1
ATOM 732 C CA . ALA A 1 93 ? -12.885 -20.822 -8.307 1.00 83.56 93 ALA A CA 1
ATOM 733 C C . ALA A 1 93 ? -11.467 -21.047 -8.865 1.00 83.56 93 ALA A C 1
ATOM 735 O O . ALA A 1 93 ? -10.491 -20.960 -8.127 1.00 83.56 93 ALA A O 1
ATOM 736 N N . TYR A 1 94 ? -11.354 -21.256 -10.181 1.00 79.62 94 TYR A N 1
ATOM 737 C CA . TYR A 1 94 ? -10.071 -21.373 -10.874 1.00 79.62 94 TYR A CA 1
ATOM 738 C C . TYR A 1 94 ? -9.233 -20.088 -10.781 1.00 79.62 94 TYR A C 1
ATOM 740 O O . TYR A 1 94 ? -8.037 -20.146 -10.507 1.00 79.62 94 TYR A O 1
ATOM 748 N N . GLU A 1 95 ? -9.848 -18.917 -10.977 1.00 73.19 95 GLU A N 1
ATOM 749 C CA . GLU A 1 95 ? -9.133 -17.643 -10.869 1.00 73.19 95 GLU A CA 1
ATOM 750 C C . GLU A 1 95 ? -8.735 -17.343 -9.419 1.00 73.19 95 GLU A C 1
ATOM 752 O O . GLU A 1 95 ? -7.640 -16.841 -9.175 1.00 73.19 95 GLU A O 1
ATOM 757 N N . VAL A 1 96 ? -9.589 -17.688 -8.451 1.00 80.19 96 VAL A N 1
ATOM 758 C CA . VAL A 1 96 ? -9.267 -17.557 -7.025 1.00 80.19 96 VAL A CA 1
ATOM 759 C C . VAL A 1 96 ? -8.076 -18.441 -6.650 1.00 80.19 96 VAL A C 1
ATOM 761 O O . VAL A 1 96 ? -7.146 -17.936 -6.023 1.00 80.19 96 VAL A O 1
ATOM 764 N N . GLU A 1 97 ? -8.048 -19.710 -7.071 1.00 82.94 97 GLU A N 1
ATOM 765 C CA . GLU A 1 97 ? -6.918 -20.610 -6.791 1.00 82.94 97 GLU A CA 1
ATOM 766 C C . GLU A 1 97 ? -5.618 -20.081 -7.410 1.00 82.94 97 GLU A C 1
ATOM 768 O O . GLU A 1 97 ? -4.611 -19.964 -6.716 1.00 82.94 97 GLU A O 1
ATOM 773 N N . ALA A 1 98 ? -5.655 -19.634 -8.671 1.00 76.75 98 ALA A N 1
ATOM 774 C CA . ALA A 1 98 ? -4.490 -19.046 -9.333 1.00 76.75 98 ALA A CA 1
ATOM 775 C C . ALA A 1 98 ? -3.967 -17.785 -8.612 1.00 76.75 98 ALA A C 1
ATOM 777 O O . ALA A 1 98 ? -2.759 -17.530 -8.562 1.00 76.75 98 ALA A O 1
ATOM 778 N N . LEU A 1 99 ? -4.863 -16.981 -8.031 1.00 75.88 99 LEU A N 1
ATOM 779 C CA . LEU A 1 99 ? -4.478 -15.826 -7.221 1.00 75.88 99 LEU A CA 1
ATOM 780 C C . LEU A 1 99 ? -3.862 -16.249 -5.878 1.00 75.88 99 LEU A C 1
ATOM 782 O O . LEU A 1 99 ? -2.905 -15.610 -5.434 1.00 75.88 99 LEU A O 1
ATOM 786 N N . MET A 1 100 ? -4.353 -17.325 -5.256 1.00 83.44 100 MET A N 1
ATOM 787 C CA . MET A 1 100 ? -3.764 -17.892 -4.036 1.00 83.44 100 MET A CA 1
ATOM 788 C C . MET A 1 100 ? -2.391 -18.510 -4.306 1.00 83.44 100 MET A C 1
ATOM 790 O O . MET A 1 100 ? -1.457 -18.232 -3.557 1.00 83.44 100 MET A O 1
ATOM 794 N N . ASP A 1 101 ? -2.219 -19.246 -5.406 1.00 83.38 101 ASP A N 1
ATOM 795 C CA . ASP A 1 101 ? -0.919 -19.740 -5.880 1.00 83.38 101 ASP A CA 1
ATOM 796 C C . ASP A 1 101 ? 0.088 -18.597 -6.035 1.00 83.38 101 ASP A C 1
ATOM 798 O O . ASP A 1 101 ? 1.235 -18.673 -5.579 1.00 83.38 101 ASP A O 1
ATOM 802 N N . MET A 1 102 ? -0.351 -17.499 -6.652 1.00 76.19 102 MET A N 1
ATOM 803 C CA . MET A 1 102 ? 0.474 -16.311 -6.809 1.00 76.19 102 MET A CA 1
ATOM 804 C C . MET A 1 102 ? 0.819 -15.691 -5.452 1.00 76.19 102 MET A C 1
ATOM 806 O O . MET A 1 102 ? 1.982 -15.366 -5.219 1.00 76.19 102 MET A O 1
ATOM 810 N N . ALA A 1 103 ? -0.145 -15.563 -4.538 1.00 78.25 103 ALA A N 1
ATOM 811 C CA . ALA A 1 103 ? 0.103 -15.055 -3.193 1.00 78.25 103 ALA A CA 1
ATOM 812 C C . ALA A 1 103 ? 1.102 -15.930 -2.419 1.00 78.25 103 ALA A C 1
ATOM 814 O O . ALA A 1 103 ? 2.053 -15.391 -1.851 1.00 78.25 103 ALA A O 1
ATOM 815 N N . ARG A 1 104 ? 0.962 -17.266 -2.470 1.00 83.00 104 ARG A N 1
ATOM 816 C CA . ARG A 1 104 ? 1.935 -18.221 -1.905 1.00 83.00 104 ARG A CA 1
ATOM 817 C C . ARG A 1 104 ? 3.320 -17.972 -2.481 1.00 83.00 104 ARG A C 1
ATOM 819 O O . ARG A 1 104 ? 4.272 -17.768 -1.734 1.00 83.00 104 ARG A O 1
ATOM 826 N N . SER A 1 105 ? 3.428 -17.925 -3.810 1.00 79.38 105 SER A N 1
ATOM 827 C CA . SER A 1 105 ? 4.701 -17.691 -4.492 1.00 79.38 105 SER A CA 1
ATOM 828 C C . SER A 1 105 ? 5.339 -16.367 -4.072 1.00 79.38 105 SER A C 1
ATOM 830 O O . SER A 1 105 ? 6.554 -16.320 -3.907 1.00 79.38 105 SER A O 1
ATOM 832 N N . ARG A 1 106 ? 4.556 -15.298 -3.884 1.00 76.31 106 ARG A N 1
ATOM 833 C CA . ARG A 1 106 ? 5.074 -13.979 -3.489 1.00 76.31 106 ARG A CA 1
ATOM 834 C C . ARG A 1 106 ? 5.492 -13.905 -2.039 1.00 76.31 106 ARG A C 1
ATOM 836 O O . ARG A 1 106 ? 6.569 -13.394 -1.761 1.00 76.31 106 ARG A O 1
ATOM 843 N N . LEU A 1 107 ? 4.681 -14.418 -1.123 1.00 77.75 107 LEU A N 1
ATOM 844 C CA . LEU A 1 107 ? 5.045 -14.445 0.289 1.00 77.75 107 LEU A CA 1
ATOM 845 C C . LEU A 1 107 ? 6.273 -15.341 0.508 1.00 77.75 107 LEU A C 1
ATOM 847 O O . LEU A 1 107 ? 7.200 -14.951 1.213 1.00 77.75 107 LEU A O 1
ATOM 851 N N . CYS A 1 108 ? 6.358 -16.476 -0.196 1.00 79.00 108 CYS A N 1
ATOM 852 C CA . CYS A 1 108 ? 7.572 -17.290 -0.223 1.00 79.00 108 CYS A CA 1
ATOM 853 C C . CYS A 1 108 ? 8.763 -16.547 -0.844 1.00 79.00 108 CYS A C 1
ATOM 855 O O . CYS A 1 108 ? 9.869 -16.675 -0.329 1.00 79.00 108 CYS A O 1
ATOM 857 N N . GLN A 1 109 ? 8.570 -15.759 -1.909 1.00 73.12 109 GLN A N 1
ATOM 858 C CA . GLN A 1 109 ? 9.636 -14.917 -2.465 1.00 73.12 109 GLN A CA 1
ATOM 859 C C . GLN A 1 109 ? 10.108 -13.866 -1.461 1.00 73.12 109 GLN A C 1
ATOM 861 O O . GLN A 1 109 ? 11.311 -13.727 -1.304 1.00 73.12 109 GLN A O 1
ATOM 866 N N . ILE A 1 110 ? 9.208 -13.190 -0.741 1.00 71.69 110 ILE A N 1
ATOM 867 C CA . ILE A 1 110 ? 9.564 -12.236 0.324 1.00 71.69 110 ILE A CA 1
ATOM 868 C C . ILE A 1 110 ? 10.355 -12.939 1.435 1.00 71.69 110 ILE A C 1
ATOM 870 O O . ILE A 1 110 ? 11.335 -12.393 1.932 1.00 71.69 110 ILE A O 1
ATOM 874 N N . ARG A 1 111 ? 9.971 -14.170 1.791 1.00 69.69 111 ARG A N 1
ATOM 875 C CA . ARG A 1 111 ? 10.689 -15.000 2.767 1.00 69.69 111 ARG A CA 1
ATOM 876 C C . ARG A 1 111 ? 12.087 -15.406 2.289 1.00 69.69 111 ARG A C 1
ATOM 878 O O . ARG A 1 111 ? 13.032 -15.354 3.066 1.00 69.69 111 ARG A O 1
ATOM 885 N N . GLN A 1 112 ? 12.209 -15.871 1.045 1.00 64.94 112 GLN A N 1
ATOM 886 C CA . GLN A 1 112 ? 13.461 -16.390 0.476 1.00 64.94 112 GLN A CA 1
ATOM 887 C C . GLN A 1 112 ? 14.430 -15.270 0.088 1.00 64.94 112 GLN A C 1
ATOM 889 O O . GLN A 1 112 ? 15.624 -15.373 0.339 1.00 64.94 112 GLN A O 1
ATOM 894 N N . HIS A 1 113 ? 13.902 -14.195 -0.491 1.00 53.66 113 HIS A N 1
ATOM 895 C CA . HIS A 1 113 ? 14.609 -12.964 -0.831 1.00 53.66 113 HIS A CA 1
ATOM 896 C C . HIS A 1 113 ? 14.359 -11.929 0.265 1.00 53.66 113 HIS A C 1
ATOM 898 O O . HIS A 1 113 ? 13.965 -10.793 -0.013 1.00 53.66 113 HIS A O 1
ATOM 904 N N . GLY A 1 1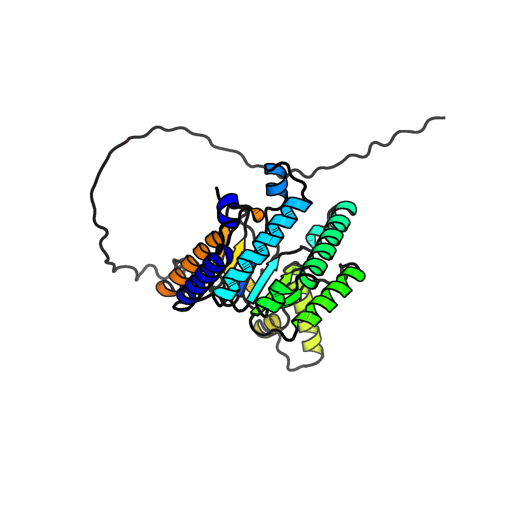14 ? 14.608 -12.331 1.519 1.00 52.19 114 GLY A N 1
ATOM 905 C CA . GLY A 1 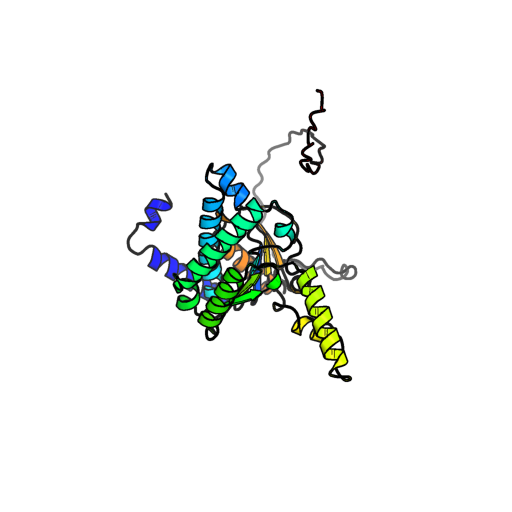114 ? 14.536 -11.469 2.701 1.00 52.19 114 GLY A CA 1
ATOM 906 C C . GLY A 1 114 ? 15.311 -10.160 2.551 1.00 52.19 114 GLY A C 1
ATOM 907 O O . GLY A 1 114 ? 15.067 -9.234 3.308 1.00 52.19 114 GLY A O 1
ATOM 908 N N . GLU A 1 115 ? 16.144 -10.025 1.517 1.00 57.28 115 GLU A N 1
ATOM 909 C CA . GLU A 1 115 ? 16.791 -8.797 1.094 1.00 57.28 115 GLU A CA 1
ATOM 910 C C . GLU A 1 115 ? 15.898 -7.559 1.172 1.00 57.28 115 GLU A C 1
ATOM 912 O O . GLU A 1 115 ? 16.357 -6.606 1.759 1.00 57.28 115 GLU A O 1
ATOM 917 N N . LEU A 1 116 ? 14.645 -7.483 0.699 1.00 63.66 116 LEU A N 1
ATOM 918 C CA . LEU A 1 116 ? 13.929 -6.192 0.826 1.00 63.66 116 LEU A CA 1
ATOM 919 C C . LEU A 1 116 ? 13.644 -5.835 2.302 1.00 63.66 116 LEU A C 1
ATOM 921 O O . LEU A 1 116 ? 13.985 -4.750 2.774 1.00 63.66 116 LEU A O 1
ATOM 925 N N . CYS A 1 117 ? 13.029 -6.746 3.053 1.00 70.19 117 CYS A N 1
ATOM 926 C CA . CYS A 1 117 ? 12.670 -6.474 4.444 1.00 70.19 117 CYS A CA 1
ATOM 927 C C . CYS A 1 117 ? 13.900 -6.370 5.354 1.00 70.19 117 CYS A C 1
ATOM 929 O O . CYS A 1 117 ? 13.908 -5.558 6.270 1.00 70.19 117 CYS A O 1
ATOM 931 N N . GLU A 1 118 ? 14.944 -7.147 5.094 1.00 71.06 118 GLU A N 1
ATOM 932 C CA . GLU A 1 118 ? 16.182 -7.185 5.870 1.00 71.06 118 GLU A CA 1
ATOM 933 C C . GLU A 1 118 ? 17.130 -6.039 5.484 1.00 71.06 118 GLU A C 1
ATOM 935 O O . GLU A 1 118 ? 17.557 -5.284 6.356 1.00 71.06 118 GLU A O 1
ATOM 940 N N . LYS A 1 119 ? 17.378 -5.802 4.186 1.00 69.81 119 LYS A N 1
ATOM 941 C CA . LYS A 1 119 ? 18.236 -4.703 3.681 1.00 69.81 119 LYS A CA 1
ATOM 942 C C . LYS A 1 119 ? 17.704 -3.336 4.078 1.00 69.81 119 LYS A C 1
ATOM 944 O O . LYS A 1 119 ? 18.495 -2.439 4.366 1.00 69.81 119 LYS A O 1
ATOM 949 N N . TYR A 1 120 ? 16.382 -3.162 4.085 1.00 70.12 120 TYR A N 1
ATOM 950 C CA . TYR A 1 120 ? 15.754 -1.902 4.477 1.00 70.12 120 TYR A CA 1
ATOM 951 C C . TYR A 1 120 ? 15.180 -1.942 5.895 1.00 70.12 120 TYR A C 1
ATOM 953 O O . TYR A 1 120 ? 14.587 -0.956 6.301 1.00 70.12 120 TYR A O 1
ATOM 961 N N . GLY A 1 121 ? 15.343 -3.013 6.678 1.00 83.56 121 GLY A N 1
ATOM 962 C CA . GLY A 1 121 ? 14.812 -3.076 8.047 1.00 83.56 121 GLY A CA 1
ATOM 963 C C . GLY A 1 121 ? 13.315 -2.742 8.129 1.00 83.56 121 GLY A C 1
ATOM 964 O O . GLY A 1 121 ? 12.900 -1.970 8.997 1.00 83.56 121 GLY A O 1
ATOM 965 N N . VAL A 1 122 ? 12.516 -3.293 7.210 1.00 90.44 122 VAL A N 1
ATOM 966 C CA . VAL A 1 122 ? 11.069 -3.059 7.085 1.00 90.44 122 VAL A CA 1
ATOM 967 C C . VAL A 1 122 ? 10.299 -4.150 7.817 1.00 90.44 122 VAL A C 1
ATOM 969 O O . VAL A 1 122 ? 10.512 -5.338 7.572 1.00 90.44 122 VAL A O 1
ATOM 972 N N . ARG A 1 123 ? 9.369 -3.754 8.684 1.00 94.00 123 ARG A N 1
ATOM 973 C CA . ARG A 1 123 ? 8.416 -4.653 9.339 1.00 94.00 123 ARG A CA 1
ATOM 974 C C . ARG A 1 123 ? 7.192 -4.853 8.453 1.00 94.00 123 ARG A C 1
ATOM 976 O O . ARG A 1 123 ? 6.470 -3.894 8.189 1.00 94.00 123 ARG A O 1
ATOM 983 N N . LEU A 1 124 ? 6.935 -6.086 8.027 1.00 93.31 124 LEU A N 1
ATOM 984 C CA . LEU A 1 124 ? 5.735 -6.426 7.265 1.00 93.31 124 LEU A CA 1
ATOM 985 C C . LEU A 1 124 ? 4.556 -6.672 8.216 1.00 93.31 124 LEU A C 1
ATOM 987 O O . LEU A 1 124 ? 4.704 -7.335 9.243 1.00 93.31 124 LEU A O 1
ATOM 991 N N . ARG A 1 125 ? 3.380 -6.155 7.859 1.00 95.69 125 ARG A N 1
ATOM 992 C CA . ARG A 1 125 ? 2.097 -6.469 8.496 1.00 95.69 125 ARG A CA 1
ATOM 993 C C . ARG A 1 125 ? 1.063 -6.777 7.424 1.00 95.69 125 ARG A C 1
ATOM 995 O O . ARG A 1 125 ? 0.786 -5.937 6.573 1.00 95.69 125 ARG A O 1
ATOM 1002 N N . VAL A 1 126 ? 0.474 -7.960 7.463 1.00 95.00 126 VAL A N 1
ATOM 1003 C CA . VAL A 1 126 ? -0.579 -8.362 6.531 1.00 95.00 126 VAL A CA 1
ATOM 1004 C C . VAL A 1 126 ? -1.930 -8.132 7.192 1.00 95.00 126 VAL A C 1
ATOM 1006 O O . VAL A 1 126 ? -2.228 -8.686 8.251 1.00 95.00 126 VAL A O 1
ATOM 1009 N N . VAL A 1 127 ? -2.750 -7.287 6.573 1.00 96.50 127 VAL A N 1
ATOM 1010 C CA . VAL A 1 127 ? -4.004 -6.792 7.150 1.00 96.50 127 VAL A CA 1
ATOM 1011 C C . VAL A 1 127 ? -5.202 -7.115 6.269 1.00 96.50 127 VAL A C 1
ATOM 1013 O O . VAL A 1 127 ? -5.099 -7.140 5.042 1.00 96.50 127 VAL A O 1
ATOM 1016 N N . GLY A 1 128 ? -6.348 -7.352 6.905 1.00 96.12 128 GLY A N 1
ATOM 1017 C CA . GLY A 1 128 ? -7.582 -7.782 6.256 1.00 96.12 128 GLY A CA 1
ATOM 1018 C C . GLY A 1 128 ? -8.158 -9.068 6.852 1.00 96.12 128 GLY A C 1
ATOM 1019 O O . GLY A 1 128 ? -7.731 -9.549 7.907 1.00 96.12 128 GLY A O 1
ATOM 1020 N N . ASN A 1 129 ? -9.137 -9.646 6.160 1.00 95.50 129 ASN A N 1
ATOM 1021 C CA . ASN A 1 129 ? -9.880 -10.813 6.610 1.00 95.50 129 ASN A CA 1
ATOM 1022 C C . ASN A 1 129 ? -9.117 -12.117 6.334 1.00 95.50 129 ASN A C 1
ATOM 1024 O O . ASN A 1 129 ? -9.420 -12.874 5.408 1.00 95.50 129 ASN A O 1
ATOM 1028 N N . ARG A 1 130 ? -8.122 -12.403 7.181 1.00 92.81 130 ARG A N 1
ATOM 1029 C CA . ARG A 1 130 ? -7.262 -13.599 7.082 1.00 92.81 130 ARG A CA 1
ATOM 1030 C C . ARG A 1 130 ? -8.030 -14.922 7.144 1.00 92.81 130 ARG A C 1
ATOM 1032 O O . ARG A 1 130 ? -7.513 -15.929 6.678 1.00 92.81 130 ARG A O 1
ATOM 1039 N N . LYS A 1 131 ? -9.266 -14.929 7.659 1.00 93.38 131 LYS A N 1
ATOM 1040 C CA . LYS A 1 131 ? -10.123 -16.129 7.708 1.00 93.38 131 LYS A CA 1
ATOM 1041 C C . LYS A 1 131 ? -10.535 -16.616 6.317 1.00 93.38 131 LYS A C 1
ATOM 1043 O O . LYS A 1 131 ? -10.899 -17.775 6.178 1.00 93.38 131 LYS A O 1
ATOM 1048 N N . LEU A 1 132 ? -10.484 -15.740 5.311 1.00 91.56 132 LEU A N 1
ATOM 1049 C CA . LEU A 1 132 ? -10.766 -16.084 3.916 1.00 91.56 132 LEU A CA 1
ATOM 1050 C C . LEU A 1 132 ? -9.575 -16.748 3.211 1.00 91.56 132 LEU A C 1
ATOM 1052 O O . LEU A 1 132 ? -9.720 -17.230 2.092 1.00 91.56 132 LEU A O 1
ATOM 1056 N N . LEU A 1 133 ? -8.391 -16.747 3.829 1.00 91.25 133 LEU A N 1
ATOM 1057 C CA . LEU A 1 133 ? -7.205 -17.358 3.245 1.00 91.25 133 LEU A CA 1
ATOM 1058 C C . LEU A 1 133 ? -7.166 -18.865 3.526 1.00 91.25 133 LEU A C 1
ATOM 1060 O O . LEU A 1 133 ? -7.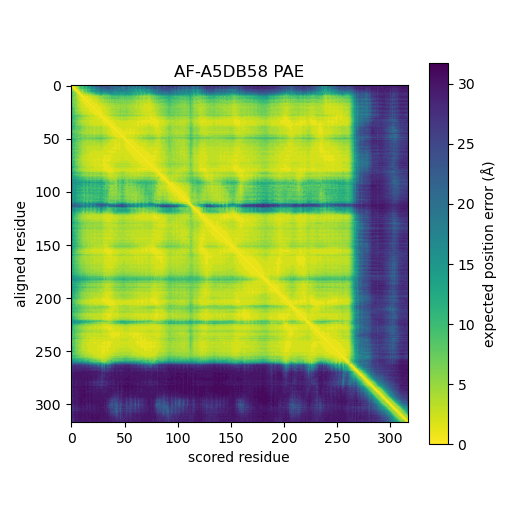531 -19.288 4.627 1.00 91.25 133 LEU A O 1
ATOM 1064 N N . PRO A 1 134 ? -6.638 -19.674 2.595 1.00 91.06 134 PRO A N 1
ATOM 1065 C CA . PRO A 1 134 ? -6.249 -21.051 2.876 1.00 91.06 134 PRO A CA 1
ATOM 1066 C C . PRO A 1 134 ? -5.280 -21.147 4.068 1.00 91.06 134 PRO A C 1
ATOM 1068 O O . PRO A 1 134 ? -4.479 -20.241 4.308 1.00 91.06 134 PRO A O 1
ATOM 1071 N N . VAL A 1 135 ? -5.356 -22.239 4.834 1.00 91.94 135 VAL A N 1
ATOM 1072 C CA . VAL A 1 135 ? -4.605 -22.414 6.097 1.00 91.94 135 VAL A CA 1
ATOM 1073 C C . VAL A 1 135 ? -3.089 -22.337 5.886 1.00 91.94 135 VAL A C 1
ATOM 1075 O O . VAL A 1 135 ? -2.381 -21.714 6.674 1.00 91.94 135 VAL A O 1
ATOM 1078 N N . ASP A 1 136 ? -2.596 -22.918 4.798 1.00 89.88 136 ASP A N 1
ATOM 1079 C CA . ASP A 1 136 ? -1.193 -22.860 4.390 1.00 89.88 136 ASP A CA 1
ATOM 1080 C C . ASP A 1 136 ? -0.739 -21.417 4.107 1.00 89.88 136 ASP A C 1
ATOM 1082 O O . ASP A 1 136 ? 0.324 -20.997 4.561 1.00 89.88 136 ASP A O 1
ATOM 1086 N N . VAL A 1 137 ? -1.575 -20.610 3.444 1.00 89.94 137 VAL A N 1
ATOM 1087 C CA . VAL A 1 137 ? -1.293 -19.186 3.201 1.00 89.94 137 VAL A CA 1
ATOM 1088 C C . VAL A 1 137 ? -1.282 -18.405 4.515 1.00 89.94 137 VAL A C 1
ATOM 1090 O O . VAL A 1 137 ? -0.400 -17.573 4.725 1.00 89.94 137 VAL A O 1
ATOM 1093 N N . GLN A 1 138 ? -2.220 -18.682 5.428 1.00 92.81 138 GLN A N 1
ATOM 1094 C CA . GLN A 1 138 ? -2.248 -18.042 6.749 1.00 92.81 138 GLN A CA 1
ATOM 1095 C C . GLN A 1 138 ? -0.960 -18.302 7.538 1.00 92.81 138 GLN A C 1
ATOM 1097 O O . GLN A 1 138 ? -0.454 -17.381 8.188 1.00 92.81 138 GLN A O 1
ATOM 1102 N N . GLN A 1 139 ? -0.426 -19.525 7.456 1.00 92.62 139 GLN A N 1
ATOM 1103 C CA . GLN A 1 139 ? 0.834 -19.900 8.088 1.00 92.62 139 GLN A CA 1
ATOM 1104 C C . GLN A 1 139 ? 2.016 -19.138 7.477 1.00 92.62 139 GLN A C 1
ATOM 1106 O O . GLN A 1 139 ? 2.791 -18.539 8.218 1.00 92.62 139 GLN A O 1
ATOM 1111 N N . ILE A 1 140 ? 2.120 -19.081 6.144 1.00 90.12 140 ILE A N 1
ATOM 1112 C CA . ILE A 1 140 ? 3.193 -18.331 5.468 1.00 90.12 140 ILE A CA 1
ATOM 1113 C C . ILE A 1 140 ? 3.150 -16.847 5.864 1.00 90.12 140 ILE A C 1
ATOM 1115 O O . ILE A 1 140 ? 4.192 -16.243 6.130 1.00 90.12 140 ILE A O 1
ATOM 1119 N N . VAL A 1 141 ? 1.953 -16.252 5.931 1.00 91.69 141 VAL A N 1
ATOM 1120 C CA . VAL A 1 141 ? 1.783 -14.871 6.399 1.00 91.69 141 VAL A CA 1
ATOM 1121 C C . VAL A 1 141 ? 2.332 -14.714 7.817 1.00 91.69 141 VAL A C 1
ATOM 1123 O O . VAL A 1 141 ? 3.136 -13.816 8.051 1.00 91.69 141 VAL A O 1
ATOM 1126 N N . GLN A 1 142 ? 1.935 -15.595 8.740 1.00 93.69 142 GLN A N 1
ATOM 1127 C CA . GLN A 1 142 ? 2.374 -15.535 10.134 1.00 93.69 142 GLN A C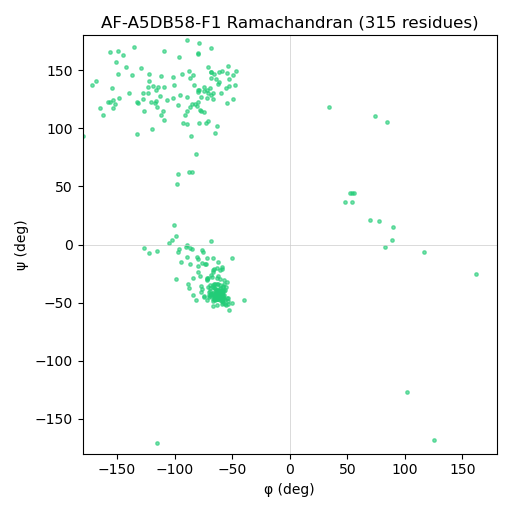A 1
ATOM 1128 C C . GLN A 1 142 ? 3.899 -15.630 10.254 1.00 93.69 142 GLN A C 1
ATOM 1130 O O . GLN A 1 142 ? 4.519 -14.790 10.900 1.00 93.69 142 GLN A O 1
ATOM 1135 N N . GLU A 1 143 ? 4.509 -16.603 9.577 1.00 90.81 143 GLU A N 1
ATOM 1136 C CA . GLU A 1 143 ? 5.962 -16.781 9.561 1.00 90.81 143 GLU A CA 1
ATOM 1137 C C . GLU A 1 143 ? 6.684 -15.537 9.019 1.00 90.81 143 GLU A C 1
ATOM 1139 O O . GLU A 1 143 ? 7.689 -15.104 9.583 1.00 90.81 143 GLU A O 1
ATOM 1144 N N . THR A 1 144 ? 6.157 -14.920 7.958 1.00 88.00 144 THR A N 1
ATOM 1145 C CA . THR A 1 144 ? 6.762 -13.726 7.342 1.00 88.00 144 THR A CA 1
ATOM 1146 C C . THR A 1 144 ? 6.653 -12.490 8.250 1.00 88.00 144 THR A C 1
ATOM 1148 O O . THR A 1 144 ? 7.602 -11.708 8.365 1.00 88.00 144 THR A O 1
ATOM 1151 N N . GLU A 1 145 ? 5.521 -12.307 8.936 1.00 92.62 145 GLU A N 1
ATOM 1152 C CA . GLU A 1 145 ? 5.367 -11.248 9.943 1.00 92.62 145 GLU A CA 1
ATOM 1153 C C . GLU A 1 145 ? 6.322 -11.467 11.126 1.00 92.62 145 GLU A C 1
ATOM 1155 O O . GLU A 1 145 ? 6.982 -10.526 11.572 1.00 92.62 145 GLU A O 1
ATOM 1160 N N . ASP A 1 146 ? 6.460 -12.709 11.598 1.00 93.12 146 ASP A N 1
ATOM 1161 C CA . ASP A 1 146 ? 7.349 -13.057 12.707 1.00 93.12 146 ASP A CA 1
ATOM 1162 C C . ASP A 1 146 ? 8.829 -12.837 12.381 1.00 93.12 146 ASP A C 1
ATOM 1164 O O . ASP A 1 146 ? 9.579 -12.362 13.238 1.00 93.12 146 ASP A O 1
ATOM 1168 N N . MET A 1 147 ? 9.246 -13.123 11.144 1.00 89.25 147 MET A N 1
ATOM 1169 C CA . MET A 1 147 ? 10.607 -12.860 10.666 1.00 89.25 147 MET A CA 1
ATOM 1170 C C . MET A 1 147 ? 10.956 -11.368 10.679 1.00 89.25 147 MET A C 1
ATOM 1172 O O . MET A 1 147 ? 12.099 -11.005 10.940 1.00 89.25 147 MET A O 1
ATOM 1176 N N . THR A 1 148 ? 9.979 -10.495 10.425 1.00 90.94 148 THR A N 1
ATOM 1177 C CA . THR A 1 148 ? 10.205 -9.048 10.276 1.00 90.94 148 THR A CA 1
ATOM 1178 C C . THR A 1 148 ? 9.758 -8.230 11.490 1.00 90.94 148 THR A C 1
ATOM 1180 O O . THR A 1 148 ? 9.897 -7.009 11.500 1.00 90.94 148 THR A O 1
ATOM 1183 N N . LYS A 1 149 ? 9.252 -8.863 12.558 1.00 93.44 149 LYS A N 1
ATOM 1184 C CA . LYS A 1 149 ? 8.639 -8.167 13.706 1.00 93.44 149 LYS A CA 1
ATOM 1185 C C . LYS A 1 149 ? 9.564 -7.203 14.453 1.00 93.44 149 LYS A C 1
ATOM 1187 O O . LYS A 1 149 ? 9.080 -6.230 15.026 1.00 93.44 149 LYS A O 1
ATOM 1192 N N . ASN A 1 150 ? 10.868 -7.484 14.450 1.00 93.12 150 ASN A N 1
ATOM 1193 C CA . ASN A 1 150 ? 11.887 -6.698 15.151 1.00 93.12 150 ASN A CA 1
ATOM 1194 C C . ASN A 1 150 ? 12.476 -5.576 14.286 1.00 93.12 150 ASN A C 1
ATOM 1196 O O . ASN A 1 150 ? 13.315 -4.814 14.761 1.00 93.12 150 ASN A O 1
ATOM 1200 N N . ASN A 1 151 ? 12.052 -5.470 13.028 1.00 92.19 151 ASN A N 1
ATOM 1201 C CA . ASN A 1 151 ? 12.479 -4.407 12.138 1.00 92.19 151 ASN A CA 1
ATOM 1202 C C . ASN A 1 151 ? 11.834 -3.078 12.559 1.00 92.19 151 ASN A C 1
ATOM 1204 O O . ASN A 1 151 ? 10.633 -3.014 12.827 1.00 92.19 151 ASN A O 1
ATOM 1208 N N . THR A 1 152 ? 12.635 -2.013 12.634 1.00 91.69 152 THR A N 1
ATOM 1209 C CA . THR A 1 152 ? 12.208 -0.719 13.198 1.00 91.69 152 THR A CA 1
ATOM 1210 C C . THR A 1 152 ? 12.343 0.460 12.243 1.00 91.69 152 THR A C 1
ATOM 1212 O O . THR A 1 152 ? 11.883 1.545 12.587 1.00 91.69 152 THR A O 1
ATOM 1215 N N . ARG A 1 153 ? 12.949 0.289 11.058 1.00 91.44 153 ARG A N 1
ATOM 1216 C CA . ARG A 1 153 ? 13.185 1.416 10.140 1.00 91.44 153 ARG A CA 1
ATOM 1217 C C . ARG A 1 153 ? 11.880 1.932 9.536 1.00 91.44 153 ARG A C 1
ATOM 1219 O O . ARG A 1 153 ? 11.692 3.139 9.462 1.00 91.44 153 ARG A O 1
ATOM 1226 N N . ALA A 1 154 ? 11.019 1.028 9.077 1.00 93.81 154 ALA A N 1
ATOM 1227 C CA . ALA A 1 154 ? 9.743 1.366 8.454 1.00 93.81 154 ALA A CA 1
ATOM 1228 C C . ALA A 1 154 ? 8.741 0.210 8.569 1.00 93.81 154 ALA A C 1
ATOM 1230 O O . ALA A 1 154 ? 9.120 -0.928 8.859 1.00 93.81 154 ALA A O 1
ATOM 1231 N N . VAL A 1 155 ? 7.463 0.490 8.311 1.00 96.06 155 VAL A N 1
ATOM 1232 C CA . VAL A 1 155 ? 6.385 -0.509 8.297 1.00 96.06 155 VAL A CA 1
ATOM 1233 C C . VAL A 1 155 ? 5.781 -0.615 6.900 1.00 96.06 155 VAL A C 1
ATOM 1235 O O . VAL A 1 155 ? 5.452 0.392 6.277 1.00 96.06 155 VAL A O 1
ATOM 1238 N N . LEU A 1 156 ? 5.605 -1.842 6.415 1.00 95.94 156 LEU A N 1
ATOM 1239 C CA . LEU A 1 156 ? 4.849 -2.146 5.205 1.00 95.94 156 LEU A CA 1
ATOM 1240 C C . LEU A 1 156 ? 3.560 -2.869 5.589 1.00 95.94 156 LEU A C 1
ATOM 1242 O O . LEU A 1 156 ? 3.606 -4.000 6.069 1.00 95.94 156 LEU A O 1
ATOM 1246 N N . TYR A 1 157 ? 2.417 -2.242 5.340 1.00 97.38 157 TYR A N 1
ATOM 1247 C CA . TYR A 1 157 ? 1.118 -2.896 5.402 1.00 97.38 157 TYR A CA 1
ATOM 1248 C C . TYR A 1 157 ? 0.765 -3.493 4.039 1.00 97.38 157 TYR A C 1
ATOM 1250 O O . TYR A 1 157 ? 0.768 -2.813 3.013 1.00 97.38 157 TYR A O 1
ATOM 1258 N N . MET A 1 158 ? 0.432 -4.776 4.022 1.00 95.19 158 MET A N 1
ATOM 1259 C CA . MET A 1 158 ? -0.057 -5.477 2.842 1.00 95.19 158 MET A CA 1
ATOM 1260 C C . MET A 1 158 ? -1.521 -5.853 3.058 1.00 95.19 158 MET A C 1
ATOM 1262 O O . MET A 1 158 ? -1.839 -6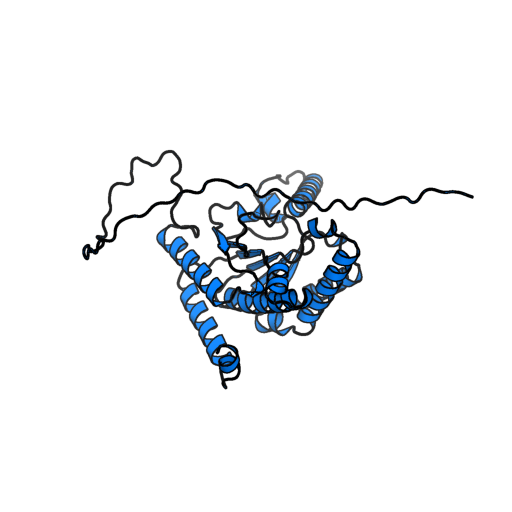.703 3.886 1.00 95.19 158 MET A O 1
ATOM 1266 N N . CYS A 1 159 ? -2.418 -5.220 2.307 1.00 96.56 159 CYS A N 1
ATOM 1267 C CA . CYS A 1 159 ? -3.856 -5.466 2.381 1.00 96.56 159 CYS A CA 1
ATOM 1268 C C . CYS A 1 159 ? -4.218 -6.755 1.620 1.00 96.56 159 CYS A C 1
ATOM 1270 O O . CYS A 1 159 ? -4.200 -6.765 0.383 1.00 96.56 159 CYS A O 1
ATOM 1272 N N . PHE A 1 160 ? -4.494 -7.840 2.358 1.00 92.94 160 PHE A N 1
ATOM 1273 C CA . PHE A 1 160 ? -4.640 -9.199 1.826 1.00 92.94 160 PHE A CA 1
ATOM 1274 C C . PHE A 1 160 ? -5.374 -10.166 2.793 1.00 92.94 160 PHE A C 1
ATOM 1276 O O . PHE A 1 160 ? -4.785 -10.582 3.794 1.00 92.94 160 PHE A O 1
ATOM 1283 N N . PRO A 1 161 ? -6.606 -10.624 2.485 1.00 94.94 161 PRO A N 1
ATOM 1284 C CA . PRO A 1 161 ? -7.642 -10.027 1.638 1.00 94.94 161 PRO A CA 1
ATOM 1285 C C . PRO A 1 161 ? -8.319 -8.856 2.345 1.00 94.94 161 PRO A C 1
ATOM 1287 O O . PRO A 1 161 ? -8.689 -8.977 3.508 1.00 94.94 161 PRO A O 1
ATOM 1290 N N . TYR A 1 162 ? -8.537 -7.740 1.657 1.00 97.31 162 TYR A N 1
ATOM 1291 C CA . TYR A 1 162 ? -8.984 -6.506 2.310 1.00 97.31 162 TYR A CA 1
ATOM 1292 C C . TYR A 1 162 ? -10.094 -5.783 1.539 1.00 97.31 162 TYR A C 1
ATOM 1294 O O . TYR A 1 162 ? -10.081 -5.770 0.312 1.00 97.31 162 TYR A O 1
ATOM 1302 N N . THR A 1 163 ? -11.016 -5.138 2.254 1.00 97.69 163 THR A N 1
ATOM 1303 C CA . THR A 1 163 ? -11.814 -3.990 1.781 1.00 97.69 163 THR A CA 1
ATOM 1304 C C . THR A 1 163 ? -11.996 -3.013 2.940 1.00 97.69 163 THR A C 1
ATOM 1306 O O . THR A 1 163 ? -11.998 -3.423 4.102 1.00 97.69 163 THR A O 1
ATOM 1309 N N . ALA A 1 164 ? -12.168 -1.721 2.655 1.00 97.75 164 ALA A N 1
ATOM 1310 C CA . ALA A 1 164 ? -12.339 -0.718 3.703 1.00 97.75 164 ALA A CA 1
ATOM 1311 C C . ALA A 1 164 ? -13.650 -0.922 4.469 1.00 97.75 164 ALA A C 1
ATOM 1313 O O . ALA A 1 164 ? -13.700 -0.708 5.676 1.00 97.75 164 ALA A O 1
ATOM 1314 N N . ARG A 1 165 ? -14.714 -1.378 3.799 1.00 97.69 165 ARG A N 1
ATOM 1315 C CA . ARG A 1 165 ? -15.970 -1.744 4.470 1.00 97.69 165 ARG A CA 1
ATOM 1316 C C . ARG A 1 165 ? -15.818 -2.916 5.440 1.00 97.69 165 ARG A C 1
ATOM 1318 O O . ARG A 1 165 ? -16.419 -2.870 6.513 1.00 97.69 165 ARG A O 1
ATOM 1325 N N . ASP A 1 166 ? -15.030 -3.937 5.105 1.00 97.62 166 ASP A N 1
ATOM 1326 C CA . ASP A 1 166 ? -14.756 -5.055 6.020 1.00 97.62 166 ASP A CA 1
ATOM 1327 C C . ASP A 1 166 ? -13.896 -4.608 7.212 1.00 97.62 166 ASP A C 1
ATOM 1329 O O . ASP A 1 166 ? -14.272 -4.884 8.350 1.00 97.62 166 ASP A O 1
ATOM 1333 N N . ASP A 1 167 ? -12.840 -3.821 6.961 1.00 97.69 167 ASP A N 1
ATOM 1334 C CA . ASP A 1 167 ? -12.000 -3.172 7.984 1.00 97.69 167 ASP A CA 1
ATOM 1335 C C . ASP A 1 167 ? -12.865 -2.378 8.970 1.00 97.69 167 ASP A C 1
ATOM 1337 O O . ASP A 1 167 ? -12.924 -2.703 10.154 1.00 97.69 167 ASP A O 1
ATOM 1341 N N . MET A 1 168 ? -13.675 -1.441 8.462 1.00 97.50 168 MET A N 1
ATOM 1342 C CA . MET A 1 168 ? -14.583 -0.647 9.289 1.00 97.50 168 MET A CA 1
ATOM 1343 C C . MET A 1 168 ? -15.560 -1.520 10.080 1.00 97.50 168 MET A C 1
ATOM 1345 O O . MET A 1 168 ? -15.771 -1.290 11.268 1.00 97.50 168 MET A O 1
ATOM 1349 N N . THR A 1 169 ? -16.142 -2.546 9.457 1.00 97.44 169 THR A N 1
ATOM 1350 C CA . THR A 1 169 ? -17.081 -3.442 10.144 1.00 97.44 169 THR A CA 1
ATOM 1351 C C . THR A 1 169 ? -16.391 -4.200 11.280 1.00 97.44 169 THR A C 1
ATOM 1353 O O . THR A 1 169 ? -16.958 -4.336 12.367 1.00 97.44 169 THR A O 1
ATOM 1356 N N . GLN A 1 170 ? -15.169 -4.691 11.063 1.00 96.50 170 GLN A N 1
ATOM 1357 C CA . GLN A 1 170 ? -14.396 -5.377 12.093 1.00 96.50 170 GLN A CA 1
ATOM 1358 C C . GLN A 1 170 ? -13.991 -4.426 13.224 1.00 96.50 170 GLN A C 1
ATOM 1360 O O . GLN A 1 170 ? -14.123 -4.790 14.394 1.00 96.50 170 GLN A O 1
ATOM 1365 N N . SER A 1 171 ? -13.568 -3.204 12.902 1.00 96.75 171 SER A N 1
ATOM 1366 C CA . SER A 1 171 ? -13.232 -2.184 13.896 1.00 96.75 171 SER A CA 1
ATOM 1367 C C . SER A 1 171 ? -14.448 -1.780 14.730 1.00 96.75 171 SER A C 1
ATOM 1369 O O . SER A 1 171 ? -14.329 -1.708 15.949 1.00 96.75 171 SER A O 1
ATOM 1371 N N . ILE A 1 172 ? -15.636 -1.622 14.123 1.00 96.75 172 ILE A N 1
ATOM 1372 C CA . ILE A 1 172 ? -16.889 -1.352 14.857 1.00 96.75 172 ILE A CA 1
ATOM 1373 C C . ILE A 1 172 ? -17.163 -2.481 15.855 1.00 96.75 172 ILE A C 1
ATOM 1375 O O . ILE A 1 172 ? -17.456 -2.212 17.018 1.00 96.75 172 ILE A O 1
ATOM 1379 N N . ARG A 1 173 ? -17.039 -3.749 15.437 1.00 96.38 173 ARG A N 1
ATOM 1380 C CA . ARG A 1 173 ? -17.235 -4.891 16.348 1.00 96.38 173 ARG A CA 1
ATOM 1381 C C . ARG A 1 173 ? -16.270 -4.850 17.532 1.00 96.38 173 ARG A C 1
ATOM 1383 O O . ARG A 1 173 ? -16.697 -5.115 18.650 1.00 96.38 173 ARG A O 1
ATOM 1390 N N . ASN A 1 174 ? -15.003 -4.512 17.294 1.00 96.12 174 ASN A N 1
ATOM 1391 C CA . ASN A 1 174 ? -13.992 -4.438 18.348 1.00 96.12 174 ASN A CA 1
ATOM 1392 C C . ASN A 1 174 ? -14.264 -3.278 19.321 1.00 96.12 174 ASN A C 1
ATOM 1394 O O . ASN A 1 174 ? -14.205 -3.477 20.527 1.00 96.12 174 ASN A O 1
ATOM 1398 N N . VAL A 1 175 ? -14.638 -2.103 18.805 1.00 96.38 175 VAL A N 1
ATOM 1399 C CA . VAL A 1 175 ? -15.044 -0.934 19.604 1.00 96.38 175 VAL A CA 1
ATOM 1400 C C . VAL A 1 175 ? -16.243 -1.263 20.494 1.00 96.38 175 VAL A C 1
ATOM 1402 O O . VAL A 1 175 ? -16.231 -0.962 21.684 1.00 96.38 175 VAL A O 1
ATOM 1405 N N . VAL A 1 176 ? -17.270 -1.915 19.939 1.00 96.12 176 VAL A N 1
ATOM 1406 C CA . VAL A 1 176 ? -18.446 -2.334 20.714 1.00 96.12 176 VAL A CA 1
ATOM 1407 C C . VAL A 1 176 ? -18.053 -3.362 21.775 1.00 96.12 176 VAL A C 1
ATOM 1409 O O . VAL A 1 176 ? -18.467 -3.226 22.923 1.00 96.12 176 VAL A O 1
ATOM 1412 N N . ALA A 1 177 ? -17.227 -4.355 21.430 1.00 96.25 177 ALA A N 1
ATOM 1413 C CA . ALA A 1 177 ? -16.751 -5.345 22.393 1.00 96.25 177 ALA A CA 1
ATOM 1414 C C . ALA A 1 177 ? -15.976 -4.697 23.555 1.00 96.25 177 ALA A C 1
ATOM 1416 O O . ALA A 1 177 ? -16.224 -5.045 24.707 1.00 96.25 177 ALA A O 1
ATOM 1417 N N . GLU A 1 178 ? -15.111 -3.721 23.270 1.00 96.12 178 GLU A N 1
ATOM 1418 C CA . GLU A 1 178 ? -14.374 -2.970 24.293 1.00 96.12 178 GLU A CA 1
ATOM 1419 C C . GLU A 1 178 ? -15.320 -2.158 25.192 1.00 96.12 178 GLU A C 1
ATOM 1421 O O . GLU A 1 178 ? -15.211 -2.221 26.415 1.00 96.12 178 GLU A O 1
ATOM 1426 N N . SER A 1 179 ? -16.318 -1.482 24.608 1.00 95.81 179 SER A N 1
ATOM 1427 C CA . SER A 1 179 ? -17.312 -0.701 25.366 1.00 95.81 179 SER A CA 1
ATOM 1428 C C . SER A 1 179 ? -18.167 -1.543 26.319 1.00 95.81 179 SER A C 1
ATOM 1430 O O . SER A 1 179 ? -18.644 -1.049 27.337 1.00 95.81 179 SER A O 1
ATOM 1432 N N . LEU A 1 180 ? -18.351 -2.831 26.011 1.00 95.56 180 LEU A N 1
ATOM 1433 C CA . LEU A 1 180 ? -19.076 -3.761 26.879 1.00 95.56 180 LEU A CA 1
ATOM 1434 C C . LEU A 1 180 ? -18.224 -4.238 28.063 1.00 95.56 180 LEU A C 1
ATOM 1436 O O . LEU A 1 180 ? -18.777 -4.610 29.096 1.00 95.56 180 LEU A O 1
ATOM 1440 N N . ILE A 1 181 ? -16.896 -4.256 27.912 1.00 96.38 181 ILE A N 1
ATOM 1441 C CA . ILE A 1 181 ? -15.951 -4.688 28.952 1.00 96.38 181 ILE A CA 1
ATOM 1442 C C . ILE A 1 181 ? -15.589 -3.513 29.866 1.00 96.38 181 ILE A C 1
ATOM 1444 O O . ILE A 1 181 ? -15.447 -3.695 31.075 1.00 96.38 181 ILE A O 1
ATOM 1448 N N . ASN A 1 182 ? -15.460 -2.314 29.299 1.00 95.00 182 ASN A N 1
ATOM 1449 C CA . ASN A 1 182 ? -15.081 -1.099 30.002 1.00 95.00 182 ASN A CA 1
ATOM 1450 C C . ASN A 1 182 ? -16.197 -0.041 29.892 1.00 95.00 182 ASN A C 1
ATOM 1452 O O . ASN A 1 182 ? -16.268 0.657 28.884 1.00 95.00 182 ASN A O 1
ATOM 1456 N N . PRO A 1 183 ? -17.047 0.126 30.925 1.00 91.38 183 PRO A N 1
ATOM 1457 C CA . PRO A 1 183 ? -18.150 1.093 30.905 1.00 91.38 183 PRO A CA 1
ATOM 1458 C C . PRO A 1 183 ? -17.731 2.561 30.733 1.00 91.38 183 PRO A C 1
ATOM 1460 O O . PRO A 1 183 ? -18.545 3.373 30.306 1.00 91.38 183 PRO A O 1
ATOM 1463 N N . GLU A 1 184 ? -16.479 2.902 31.056 1.00 94.75 184 GLU A N 1
ATOM 1464 C CA . GLU A 1 184 ? -15.915 4.251 30.884 1.00 94.75 184 GLU A CA 1
ATOM 1465 C C . GLU A 1 184 ? -15.339 4.469 29.472 1.00 94.75 184 GLU A C 1
ATOM 1467 O O . GLU A 1 184 ? -14.836 5.546 29.152 1.00 94.75 184 GLU A O 1
ATOM 1472 N N . PHE A 1 185 ? -15.356 3.441 28.618 1.00 95.44 185 PHE A N 1
ATOM 1473 C CA . PHE A 1 185 ? -14.838 3.534 27.262 1.00 95.44 185 PHE A CA 1
ATOM 1474 C C . PHE A 1 185 ? -15.792 4.333 26.369 1.00 95.44 185 PHE A C 1
ATOM 1476 O O . PHE A 1 185 ? -16.906 3.909 26.053 1.00 95.44 185 PHE A O 1
ATOM 1483 N N . GLU A 1 186 ? -15.321 5.491 25.915 1.00 95.38 186 GLU A N 1
ATOM 1484 C CA . GLU A 1 186 ? -16.066 6.357 25.011 1.00 95.38 186 GLU A CA 1
ATOM 1485 C C . GLU A 1 186 ? -15.876 5.934 23.548 1.00 95.38 186 GLU A C 1
ATOM 1487 O O . GLU A 1 186 ? -14.771 5.961 22.994 1.00 95.38 186 GLU A O 1
ATOM 1492 N N . ILE A 1 187 ? -16.987 5.610 22.885 1.00 95.81 187 ILE A N 1
ATOM 1493 C CA . ILE A 1 187 ? -17.008 5.382 21.440 1.00 95.81 187 ILE A CA 1
ATOM 1494 C C . ILE A 1 187 ? -16.850 6.730 20.728 1.00 95.81 187 ILE A C 1
ATOM 1496 O O . ILE A 1 187 ? -17.783 7.524 20.641 1.00 95.81 187 ILE A O 1
ATOM 1500 N N . SER A 1 188 ? -15.656 6.963 20.193 1.00 94.88 188 SER A N 1
ATOM 1501 C CA . SER A 1 188 ? -15.268 8.189 19.492 1.00 94.88 188 SER A CA 1
ATOM 1502 C C . SER A 1 188 ? -14.496 7.878 18.205 1.00 94.88 188 SER A C 1
ATOM 1504 O O . SER A 1 188 ? -14.062 6.748 17.977 1.00 94.88 188 SER A O 1
ATOM 1506 N N . GLU A 1 189 ? -14.264 8.892 17.366 1.00 92.25 189 GLU A N 1
ATOM 1507 C CA . GLU A 1 189 ? -13.385 8.772 16.190 1.00 92.25 189 GLU A CA 1
ATOM 1508 C C . GLU A 1 189 ? -11.967 8.315 16.578 1.00 92.25 189 GLU A C 1
ATOM 1510 O O . GLU A 1 189 ? -11.377 7.469 15.909 1.00 92.25 189 GLU A O 1
ATOM 1515 N N . SER A 1 190 ? -11.434 8.826 17.693 1.00 92.06 190 SER A N 1
ATOM 1516 C CA . SER A 1 190 ? -10.119 8.431 18.212 1.00 92.06 190 SER A CA 1
ATOM 1517 C C . SER A 1 190 ? -10.083 6.951 18.599 1.00 92.06 190 SER A C 1
ATOM 1519 O O . SER A 1 190 ? -9.163 6.228 18.214 1.00 92.06 190 SER A O 1
ATOM 1521 N N . ALA A 1 191 ? -11.123 6.483 19.298 1.00 92.25 191 ALA A N 1
ATOM 1522 C CA . ALA A 1 191 ? -11.277 5.073 19.629 1.00 92.25 191 ALA A CA 1
ATOM 1523 C C . ALA A 1 191 ? -11.335 4.218 18.357 1.00 92.25 191 ALA A C 1
ATOM 1525 O O . ALA A 1 191 ? -10.616 3.231 18.240 1.00 92.25 191 ALA A O 1
ATOM 1526 N N . PHE A 1 192 ? -12.121 4.636 17.365 1.00 94.19 192 PHE A N 1
ATOM 1527 C CA . PHE A 1 192 ? -12.236 3.923 16.100 1.00 94.19 192 PHE A CA 1
ATOM 1528 C C . PHE A 1 192 ? -10.901 3.828 15.343 1.00 94.19 192 PHE A C 1
ATOM 1530 O O . PHE A 1 192 ? -10.527 2.744 14.897 1.00 94.19 192 PHE A O 1
ATOM 1537 N N . ASN A 1 193 ? -10.133 4.922 15.288 1.00 92.75 193 ASN A N 1
ATOM 1538 C CA . ASN A 1 193 ? -8.797 4.959 14.685 1.00 92.75 193 ASN A CA 1
ATOM 1539 C C . ASN A 1 193 ? -7.823 3.947 15.310 1.00 92.75 193 ASN A C 1
ATOM 1541 O O . ASN A 1 193 ? -6.937 3.451 14.617 1.00 92.75 193 ASN A O 1
ATOM 1545 N N . HIS A 1 194 ? -7.983 3.619 16.596 1.00 92.88 194 HIS A N 1
ATOM 1546 C CA . HIS A 1 194 ? -7.152 2.623 17.275 1.00 92.88 194 HIS A CA 1
ATOM 1547 C C . HIS A 1 194 ? -7.439 1.183 16.821 1.00 92.88 194 HIS A C 1
ATOM 1549 O O . HIS A 1 194 ? -6.548 0.336 16.857 1.00 92.88 194 HIS A O 1
ATOM 1555 N N . PHE A 1 195 ? -8.672 0.900 16.390 1.00 95.44 195 PHE A N 1
ATOM 1556 C CA . PHE A 1 195 ? -9.105 -0.440 15.986 1.00 95.44 195 PHE A CA 1
ATOM 1557 C C . PHE A 1 195 ? -9.050 -0.689 14.477 1.00 95.44 195 PHE A C 1
ATOM 1559 O O . PHE A 1 195 ? -9.294 -1.823 14.054 1.00 95.44 195 PHE A O 1
ATOM 1566 N N . LEU A 1 196 ? -8.762 0.327 13.662 1.00 96.31 196 LEU A N 1
ATOM 1567 C CA . LEU A 1 196 ? -8.480 0.158 12.235 1.00 96.31 196 LEU A CA 1
ATOM 1568 C C . LEU A 1 196 ? -7.123 -0.516 12.023 1.00 96.31 196 LEU A C 1
ATOM 1570 O O . LEU A 1 196 ? -6.201 -0.382 12.829 1.00 96.31 196 LEU A O 1
ATOM 1574 N N . TYR A 1 197 ? -6.975 -1.226 10.906 1.00 95.69 197 TYR A N 1
ATOM 1575 C CA . TYR A 1 197 ? -5.739 -1.959 10.629 1.00 95.69 197 TYR A CA 1
ATOM 1576 C C . TYR A 1 197 ? -4.497 -1.076 10.446 1.00 95.69 197 TYR A C 1
ATOM 1578 O O . TYR A 1 197 ? -3.385 -1.497 10.784 1.00 95.69 197 TYR A O 1
ATOM 1586 N N . THR A 1 198 ? -4.669 0.116 9.876 1.00 95.44 198 THR A N 1
ATOM 1587 C CA . THR A 1 198 ? -3.573 1.001 9.458 1.00 95.44 198 THR A CA 1
ATOM 1588 C C . THR A 1 198 ? -3.764 2.418 10.003 1.00 95.44 198 THR A C 1
ATOM 1590 O O . THR A 1 198 ? -4.906 2.855 10.159 1.00 95.44 198 THR A O 1
ATOM 1593 N N . PRO A 1 199 ? -2.675 3.180 10.223 1.00 94.31 199 PRO A N 1
ATOM 1594 C CA . PRO A 1 199 ? -2.772 4.579 10.637 1.00 94.31 199 PRO A CA 1
ATOM 1595 C C . PRO A 1 199 ? -3.337 5.482 9.518 1.00 94.31 199 PRO A C 1
ATOM 1597 O O . PRO A 1 199 ? -3.421 5.045 8.363 1.00 94.31 199 PRO A O 1
ATOM 1600 N N . PRO A 1 200 ? -3.683 6.750 9.829 1.00 94.44 200 PRO A N 1
ATOM 1601 C CA . PRO A 1 200 ? -4.099 7.744 8.835 1.00 94.44 200 PRO A CA 1
ATOM 1602 C C . PRO A 1 200 ? -3.095 7.913 7.686 1.00 94.44 200 PRO A C 1
ATOM 1604 O O . PRO A 1 200 ? -1.902 7.659 7.859 1.00 94.44 200 PRO A O 1
ATOM 1607 N N . LEU A 1 201 ? -3.579 8.336 6.515 1.00 95.38 201 LEU A N 1
ATOM 1608 C CA . LEU A 1 201 ? -2.776 8.508 5.302 1.00 95.38 201 LEU A CA 1
ATOM 1609 C C . LEU A 1 201 ? -2.408 9.967 5.036 1.00 95.38 201 LEU A C 1
ATOM 1611 O O . LEU A 1 201 ? -3.242 10.860 5.175 1.00 95.38 201 LEU A O 1
ATOM 1615 N N . ASP A 1 202 ? -1.202 10.178 4.512 1.00 96.56 202 ASP A N 1
ATOM 1616 C CA . ASP A 1 202 ? -0.772 11.470 3.962 1.00 96.56 202 ASP A CA 1
ATOM 1617 C C . ASP A 1 202 ? -0.887 11.509 2.433 1.00 96.56 202 ASP A C 1
ATOM 1619 O O . ASP A 1 202 ? -1.108 12.566 1.839 1.00 96.56 202 ASP A O 1
ATOM 1623 N N . LEU A 1 203 ? -0.735 10.353 1.783 1.00 97.44 203 LEU A N 1
ATOM 1624 C CA . LEU A 1 203 ? -0.732 10.239 0.330 1.00 97.44 203 LEU A CA 1
ATOM 1625 C C . LEU A 1 203 ? -1.307 8.890 -0.112 1.00 97.44 203 LEU A C 1
ATOM 1627 O O . LEU A 1 203 ? -0.817 7.838 0.288 1.00 97.44 203 LEU A O 1
ATOM 1631 N N . LEU A 1 204 ? -2.314 8.923 -0.979 1.00 97.81 204 LEU A N 1
ATOM 1632 C CA . LEU A 1 204 ? -2.901 7.762 -1.635 1.00 97.81 204 LEU A CA 1
ATOM 1633 C C . LEU A 1 204 ? -2.679 7.863 -3.142 1.00 97.81 204 LEU A C 1
ATOM 1635 O O . LEU A 1 204 ? -3.087 8.831 -3.778 1.00 97.81 204 LEU A O 1
ATOM 1639 N N . ILE A 1 205 ? -2.050 6.849 -3.722 1.00 97.88 205 ILE A N 1
ATOM 1640 C CA . ILE A 1 205 ? -1.731 6.790 -5.145 1.00 97.88 205 ILE A CA 1
ATOM 1641 C C . ILE A 1 205 ? -2.518 5.654 -5.782 1.00 97.88 205 ILE A C 1
ATOM 1643 O O . ILE A 1 205 ? -2.546 4.537 -5.265 1.00 97.88 205 ILE A O 1
ATOM 1647 N N . ARG A 1 206 ? -3.108 5.909 -6.946 1.00 97.56 206 ARG A N 1
ATOM 1648 C CA . ARG A 1 206 ? -3.697 4.873 -7.790 1.00 97.56 206 ARG A CA 1
ATOM 1649 C C . ARG A 1 206 ? -3.163 4.964 -9.208 1.00 97.56 206 ARG A C 1
ATOM 1651 O O . ARG A 1 206 ? -3.203 6.026 -9.819 1.00 97.56 206 ARG A O 1
ATOM 1658 N N . THR A 1 207 ? -2.717 3.837 -9.747 1.00 97.25 207 THR A N 1
ATOM 1659 C CA . THR A 1 207 ? -2.283 3.724 -11.145 1.00 97.25 207 THR A CA 1
ATOM 1660 C C . THR A 1 207 ? -3.436 3.363 -12.083 1.00 97.25 207 THR A C 1
ATOM 1662 O O . THR A 1 207 ? -4.554 3.072 -11.644 1.00 97.25 207 THR A O 1
ATOM 1665 N N . SER A 1 208 ? -3.141 3.318 -13.384 1.00 94.62 208 SER A N 1
ATOM 1666 C CA . SER A 1 208 ? -3.951 2.808 -14.498 1.00 94.62 208 SER A CA 1
ATOM 1667 C C . SER A 1 208 ? -5.098 3.683 -15.020 1.00 94.62 208 SER A C 1
ATOM 1669 O O . SER A 1 208 ? -6.032 3.166 -15.649 1.00 94.62 208 SER A O 1
ATOM 1671 N N . GLY A 1 209 ? -5.051 4.988 -14.748 1.00 91.06 209 GLY A N 1
ATOM 1672 C CA . GLY A 1 209 ? -5.981 5.978 -15.307 1.00 91.06 209 GLY A CA 1
ATOM 1673 C C . GLY A 1 209 ? -7.410 5.868 -14.783 1.00 91.06 209 GLY A C 1
ATOM 1674 O O . GLY A 1 209 ? -8.350 6.304 -15.435 1.00 91.06 209 GLY A O 1
ATOM 1675 N N . THR A 1 210 ? -7.597 5.240 -13.621 1.00 92.31 210 THR A N 1
ATOM 1676 C CA . THR A 1 210 ? -8.922 5.031 -13.034 1.00 92.31 210 THR A CA 1
ATOM 1677 C C . THR A 1 210 ? -9.150 5.958 -11.843 1.00 92.31 210 THR A C 1
ATOM 1679 O O . THR A 1 210 ? -8.417 5.883 -10.862 1.00 92.31 210 THR A O 1
ATOM 1682 N N . TYR A 1 211 ? -10.227 6.745 -11.881 1.00 94.00 211 TYR A N 1
ATOM 1683 C CA . TYR A 1 211 ? -10.566 7.758 -10.872 1.00 94.00 211 TYR A CA 1
ATOM 1684 C C . TYR A 1 211 ? -11.571 7.245 -9.825 1.00 94.00 211 TYR A C 1
ATOM 1686 O O . TYR A 1 211 ? -12.681 7.751 -9.697 1.00 94.00 211 TYR A O 1
ATOM 1694 N N . ARG A 1 212 ? -11.208 6.190 -9.084 1.00 94.69 212 ARG A N 1
ATOM 1695 C CA . ARG A 1 212 ? -11.987 5.689 -7.928 1.00 94.69 212 ARG A CA 1
ATOM 1696 C C . ARG A 1 212 ? -11.068 5.072 -6.877 1.00 94.69 212 ARG A C 1
ATOM 1698 O O . ARG A 1 212 ? -9.926 4.750 -7.186 1.00 94.69 212 ARG A O 1
ATOM 1705 N N . LEU A 1 213 ? -11.561 4.824 -5.664 1.00 94.31 213 LEU A N 1
ATOM 1706 C CA . LEU A 1 213 ? -10.753 4.211 -4.594 1.00 94.31 213 LEU A CA 1
ATOM 1707 C C . LEU A 1 213 ? -10.892 2.685 -4.499 1.00 94.31 213 LEU A C 1
ATOM 1709 O O . LEU A 1 213 ? -10.043 2.037 -3.907 1.00 94.31 213 LEU A O 1
ATOM 1713 N N . SER A 1 214 ? -11.910 2.088 -5.130 1.00 93.69 214 SER A N 1
ATOM 1714 C CA . SER A 1 214 ? -12.125 0.627 -5.123 1.00 93.69 214 SER A CA 1
ATOM 1715 C C . SER A 1 214 ? -12.181 0.009 -3.711 1.00 93.69 214 SER A C 1
ATOM 1717 O O . SER A 1 214 ? -11.581 -1.037 -3.470 1.00 93.69 214 SER A O 1
ATOM 1719 N N . ASP A 1 215 ? -12.905 0.659 -2.791 1.00 96.31 215 ASP A N 1
ATOM 1720 C CA . ASP A 1 215 ? -13.084 0.195 -1.403 1.00 96.31 215 ASP A CA 1
ATOM 1721 C C . ASP A 1 215 ? -11.746 -0.029 -0.667 1.00 96.31 215 ASP A C 1
ATOM 1723 O O . ASP A 1 215 ? -11.522 -1.049 -0.017 1.00 96.31 215 ASP A O 1
ATOM 1727 N N . PHE A 1 216 ? -10.817 0.919 -0.827 1.00 97.75 216 PHE A N 1
ATOM 1728 C CA . PHE A 1 216 ? -9.480 0.881 -0.241 1.00 97.75 216 PHE A CA 1
ATOM 1729 C C . PHE A 1 216 ? -9.249 2.084 0.670 1.00 97.75 216 PHE A C 1
ATOM 1731 O O . PHE A 1 216 ? -9.362 3.218 0.208 1.00 97.75 216 PHE A O 1
ATOM 1738 N N . LEU A 1 217 ? -8.922 1.820 1.942 1.00 97.38 217 LEU A N 1
ATOM 1739 C CA . LEU A 1 217 ? -8.512 2.808 2.948 1.00 97.38 217 LEU A CA 1
ATOM 1740 C C . LEU A 1 217 ? -9.414 4.056 3.034 1.00 97.38 217 LEU A C 1
ATOM 1742 O O . LEU A 1 217 ? -8.927 5.161 3.257 1.00 97.38 217 LEU A O 1
ATOM 1746 N N . LEU A 1 218 ? -10.731 3.878 2.856 1.00 97.06 218 LEU A N 1
ATOM 1747 C CA . LEU A 1 218 ? -11.700 4.977 2.740 1.00 97.06 218 LEU A CA 1
ATOM 1748 C C . LEU A 1 218 ? -11.706 5.892 3.971 1.00 97.06 218 LEU A C 1
ATOM 1750 O O . LEU A 1 218 ? -11.787 7.111 3.833 1.00 97.06 218 LEU A O 1
ATOM 1754 N N . TRP A 1 219 ? -11.606 5.302 5.164 1.00 96.31 219 TRP A N 1
ATOM 1755 C CA . TRP A 1 219 ? -11.542 6.050 6.416 1.00 96.31 219 TRP A CA 1
ATOM 1756 C C . TRP A 1 219 ? -10.194 6.758 6.564 1.00 96.31 219 TRP A C 1
ATOM 1758 O O . TRP A 1 219 ? -10.125 7.953 6.837 1.00 96.31 219 TRP A O 1
ATOM 1768 N N . GLN A 1 220 ? -9.102 6.033 6.322 1.00 95.94 220 GLN A N 1
ATOM 1769 C CA . GLN A 1 220 ? -7.743 6.531 6.506 1.00 95.94 220 GLN A CA 1
ATOM 1770 C C . GLN A 1 220 ? -7.384 7.648 5.512 1.00 95.94 220 GLN A C 1
ATOM 1772 O O . GLN A 1 220 ? -6.510 8.462 5.814 1.00 95.94 220 GLN A O 1
ATOM 1777 N N . SER A 1 221 ? -8.058 7.714 4.357 1.00 94.38 221 SER A N 1
ATOM 1778 C CA . SER A 1 221 ? -7.838 8.723 3.313 1.00 94.38 221 SER A CA 1
ATOM 1779 C C . SER A 1 221 ? -8.669 10.003 3.458 1.00 94.38 221 SER A C 1
ATOM 1781 O O . SER A 1 221 ? -8.559 10.880 2.608 1.00 94.38 221 SER A O 1
ATOM 1783 N N . VAL A 1 222 ? -9.528 10.128 4.479 1.00 89.06 222 VAL A N 1
ATOM 1784 C CA . VAL A 1 222 ? -10.466 11.269 4.588 1.00 89.06 222 VAL A CA 1
ATOM 1785 C C . VAL A 1 222 ? -9.820 12.549 5.128 1.00 89.06 222 VAL A C 1
ATOM 1787 O O . VAL A 1 222 ? -10.373 13.637 4.974 1.00 89.06 222 VAL A O 1
ATOM 1790 N N . SER A 1 223 ? -8.660 12.429 5.782 1.00 82.88 223 SER A N 1
ATOM 1791 C CA . SER A 1 223 ? -7.965 13.565 6.391 1.00 82.88 223 SER A CA 1
ATOM 1792 C C . SER A 1 223 ? -7.771 14.694 5.369 1.00 82.88 223 SER A C 1
ATOM 1794 O O . SER A 1 223 ? -7.308 14.421 4.262 1.00 82.88 223 SER A O 1
ATOM 1796 N N . PRO A 1 224 ? -8.011 15.971 5.727 1.00 80.81 224 PRO A N 1
ATOM 1797 C CA . PRO A 1 224 ? -7.786 17.101 4.819 1.00 80.81 224 PRO A CA 1
ATOM 1798 C C . PRO A 1 224 ? -6.314 17.251 4.401 1.00 80.81 224 PRO A C 1
ATOM 1800 O O . PRO A 1 224 ? -6.005 17.965 3.452 1.00 80.81 224 PRO A O 1
ATOM 1803 N N . LYS A 1 225 ? -5.396 16.587 5.114 1.00 84.00 225 LYS A N 1
ATOM 1804 C CA . LYS A 1 225 ? -3.969 16.526 4.778 1.00 84.00 225 LYS A CA 1
ATOM 1805 C C . LYS A 1 225 ? -3.638 15.396 3.798 1.00 84.00 225 LYS A C 1
ATOM 1807 O O . LYS A 1 225 ? -2.566 15.422 3.197 1.00 84.00 225 LYS A O 1
ATOM 1812 N N . CYS A 1 226 ? -4.536 14.423 3.637 1.00 93.75 226 CYS A N 1
ATOM 1813 C CA . CYS A 1 226 ? -4.345 13.312 2.722 1.00 93.75 226 CYS A CA 1
ATOM 1814 C C . CYS A 1 226 ? -4.472 13.799 1.278 1.00 93.75 226 CYS A C 1
ATOM 1816 O O . CYS A 1 226 ? -5.457 14.426 0.885 1.00 93.75 226 CYS A O 1
ATOM 1818 N N . SER A 1 227 ? -3.455 13.506 0.475 1.00 95.00 227 SER A N 1
ATOM 1819 C CA . SER A 1 227 ? -3.457 13.809 -0.951 1.00 95.00 227 SER A CA 1
ATOM 1820 C C . SER A 1 227 ? -3.792 12.576 -1.768 1.00 95.00 227 SER A C 1
ATOM 1822 O O . SER A 1 227 ? -3.277 11.499 -1.483 1.00 95.00 227 SER A O 1
ATOM 1824 N N . VAL A 1 228 ? -4.629 12.721 -2.796 1.00 95.44 228 VAL A N 1
ATOM 1825 C CA . VAL A 1 228 ? -5.024 11.600 -3.660 1.00 95.44 228 VAL A CA 1
ATOM 1826 C C . VAL A 1 228 ? -4.506 11.851 -5.066 1.00 95.44 228 VAL A C 1
ATOM 1828 O O . VAL A 1 228 ? -4.878 12.824 -5.716 1.00 95.44 228 VAL A O 1
ATOM 1831 N N . VAL A 1 229 ? -3.643 10.959 -5.542 1.00 96.00 229 VAL A N 1
ATOM 1832 C CA . VAL A 1 229 ? -2.976 11.076 -6.837 1.00 96.00 229 VAL A CA 1
ATOM 1833 C C . VAL A 1 229 ? -3.393 9.924 -7.737 1.00 96.00 229 VAL A C 1
ATOM 1835 O O . VAL A 1 229 ? -3.167 8.753 -7.431 1.00 96.00 229 VAL A O 1
ATOM 1838 N N . PHE A 1 230 ? -3.954 10.268 -8.892 1.00 96.44 230 PHE A N 1
ATOM 1839 C CA . PHE A 1 230 ? -4.259 9.318 -9.955 1.00 96.44 230 PHE A CA 1
ATOM 1840 C C . PHE A 1 230 ? -3.191 9.409 -11.044 1.00 96.44 230 PHE A C 1
ATOM 1842 O O . PHE A 1 230 ? -2.917 10.487 -11.568 1.00 96.44 230 PHE A O 1
ATOM 1849 N N . SER A 1 231 ? -2.588 8.274 -11.383 1.00 95.94 231 SER A N 1
ATOM 1850 C CA . SER A 1 231 ? -1.646 8.134 -12.490 1.00 95.94 231 SER A CA 1
ATOM 1851 C C . SER A 1 231 ? -2.286 7.321 -13.610 1.00 95.94 231 SER A C 1
ATOM 1853 O O . SER A 1 231 ? -2.903 6.283 -13.373 1.00 95.94 231 SER A O 1
ATOM 1855 N N . ASP A 1 232 ? -2.120 7.794 -14.838 1.00 95.75 232 ASP A N 1
ATOM 1856 C CA . ASP A 1 232 ? -2.534 7.146 -16.083 1.00 95.75 232 ASP A CA 1
ATOM 1857 C C . ASP A 1 232 ? -1.728 5.874 -16.407 1.00 95.75 232 ASP A C 1
ATOM 1859 O O . ASP A 1 232 ? -2.249 4.951 -17.032 1.00 95.75 232 ASP A O 1
ATOM 1863 N N . ARG A 1 233 ? -0.485 5.784 -15.923 1.00 96.00 233 ARG A N 1
ATOM 1864 C CA . ARG A 1 233 ? 0.430 4.653 -16.145 1.00 96.00 233 ARG A CA 1
ATOM 1865 C C . ARG A 1 233 ? -0.106 3.345 -15.588 1.00 96.00 233 ARG A C 1
ATOM 1867 O O . ARG A 1 233 ? -0.624 3.316 -14.473 1.00 96.00 233 ARG A O 1
ATOM 1874 N N . LEU A 1 234 ? 0.083 2.243 -16.311 1.00 97.44 234 LEU A N 1
ATOM 1875 C CA . LEU A 1 234 ? -0.168 0.912 -15.757 1.00 97.44 234 LEU A CA 1
ATOM 1876 C C . LEU A 1 234 ? 0.874 0.597 -14.677 1.00 97.44 234 LEU A C 1
ATOM 1878 O O . LEU A 1 234 ? 2.015 1.041 -14.769 1.00 97.44 234 LEU A O 1
ATOM 1882 N N . TRP A 1 235 ? 0.502 -0.183 -13.657 1.00 97.00 235 TRP A N 1
ATOM 1883 C CA . TRP A 1 235 ? 1.417 -0.484 -12.553 1.00 97.00 235 TRP A CA 1
ATOM 1884 C C . TRP A 1 235 ? 2.773 -1.063 -12.998 1.00 97.00 235 TRP A C 1
ATOM 1886 O O . TRP A 1 235 ? 3.784 -0.526 -12.557 1.00 97.00 235 TRP A O 1
ATOM 1896 N N . PRO A 1 236 ? 2.854 -2.049 -13.914 1.00 95.94 236 PRO A N 1
ATOM 1897 C CA . PRO A 1 236 ? 4.153 -2.542 -14.389 1.00 95.94 236 PRO A CA 1
ATOM 1898 C C . PRO A 1 236 ? 5.013 -1.502 -15.131 1.00 95.94 236 PRO A C 1
ATOM 1900 O O . PRO A 1 236 ? 6.225 -1.654 -15.199 1.00 95.94 236 PRO A O 1
ATOM 1903 N N . GLU A 1 237 ? 4.419 -0.425 -15.655 1.00 95.94 237 GLU A N 1
ATOM 1904 C CA . GLU A 1 237 ? 5.137 0.690 -16.304 1.00 95.94 237 GLU A CA 1
ATOM 1905 C C . GLU A 1 237 ? 5.538 1.790 -15.310 1.00 95.94 237 GLU A C 1
ATOM 1907 O O . GLU A 1 237 ? 6.274 2.728 -15.642 1.00 95.94 237 GLU A O 1
ATOM 1912 N N . PHE A 1 238 ? 5.011 1.722 -14.087 1.00 96.56 238 PHE A N 1
ATOM 1913 C CA . PHE A 1 238 ? 5.326 2.667 -13.034 1.00 96.56 238 PHE A CA 1
ATOM 1914 C C . PHE A 1 238 ? 6.780 2.478 -12.588 1.00 96.56 238 PHE A C 1
ATOM 1916 O O . PHE A 1 238 ? 7.341 1.390 -12.664 1.00 96.56 238 PHE A O 1
ATOM 1923 N N . SER A 1 239 ? 7.434 3.555 -12.153 1.00 94.12 239 SER A N 1
ATOM 1924 C CA . SER A 1 239 ? 8.870 3.514 -11.860 1.00 94.12 239 SER A CA 1
ATOM 1925 C C . SER A 1 239 ? 9.227 4.411 -10.679 1.00 94.12 239 SER A C 1
ATOM 1927 O O . SER A 1 239 ? 8.459 5.323 -10.344 1.00 94.12 239 SER A O 1
ATOM 1929 N N . PRO A 1 240 ? 10.415 4.230 -10.072 1.00 94.19 240 PRO A N 1
ATOM 1930 C CA . PRO A 1 240 ? 10.902 5.127 -9.030 1.00 94.19 240 PRO A CA 1
ATOM 1931 C C . PRO A 1 240 ? 10.923 6.599 -9.469 1.00 94.19 240 PRO A C 1
ATOM 1933 O O . PRO A 1 240 ? 10.644 7.475 -8.663 1.00 94.19 240 PRO A O 1
ATOM 1936 N N . LEU A 1 241 ? 11.165 6.902 -10.749 1.00 94.88 241 LEU A N 1
ATOM 1937 C CA . LEU A 1 241 ? 11.122 8.284 -11.245 1.00 94.88 241 LEU A CA 1
ATOM 1938 C C . LEU A 1 241 ? 9.709 8.880 -11.198 1.00 94.88 241 LEU A C 1
ATOM 1940 O O . LEU A 1 241 ? 9.553 10.062 -10.896 1.00 94.88 241 LEU A O 1
ATOM 1944 N N . HIS A 1 242 ? 8.677 8.079 -11.475 1.00 96.88 242 HIS A N 1
ATOM 1945 C CA . HIS A 1 242 ? 7.290 8.519 -11.328 1.00 96.88 242 HIS A CA 1
ATOM 1946 C C . HIS A 1 242 ? 6.960 8.792 -9.858 1.00 96.88 242 HIS A C 1
ATOM 1948 O O . HIS A 1 242 ? 6.421 9.851 -9.545 1.00 96.88 242 HIS A O 1
ATOM 1954 N N . MET A 1 243 ? 7.366 7.898 -8.952 1.00 97.69 243 MET A N 1
ATOM 1955 C CA . MET A 1 243 ? 7.202 8.119 -7.513 1.00 97.69 243 MET A CA 1
ATOM 1956 C C . MET A 1 243 ? 7.962 9.362 -7.028 1.00 97.69 243 MET A C 1
ATOM 1958 O O . MET A 1 243 ? 7.405 10.176 -6.299 1.00 97.69 243 MET A O 1
ATOM 1962 N N . ALA A 1 244 ? 9.204 9.561 -7.475 1.00 96.75 244 ALA A N 1
ATOM 1963 C CA . ALA A 1 244 ? 10.013 10.728 -7.131 1.00 96.75 244 ALA A CA 1
ATOM 1964 C C . ALA A 1 244 ? 9.315 12.042 -7.510 1.00 96.75 244 ALA A C 1
ATOM 1966 O O . ALA A 1 244 ? 9.282 12.974 -6.710 1.00 96.75 244 ALA A O 1
ATOM 1967 N N . LYS A 1 245 ? 8.705 12.104 -8.703 1.00 96.44 245 LYS A N 1
ATOM 1968 C CA . LYS A 1 245 ? 7.907 13.262 -9.139 1.00 96.44 245 LYS A CA 1
ATOM 1969 C C . LYS A 1 245 ? 6.703 13.505 -8.229 1.00 96.44 245 LYS A C 1
ATOM 1971 O O . LYS A 1 245 ? 6.442 14.650 -7.875 1.00 96.44 245 LYS A O 1
ATOM 1976 N N . ILE A 1 246 ? 5.995 12.447 -7.828 1.00 97.12 246 ILE A N 1
ATOM 1977 C CA . ILE A 1 246 ? 4.858 12.560 -6.903 1.00 97.12 246 ILE A CA 1
ATOM 1978 C C . ILE A 1 246 ? 5.321 13.099 -5.543 1.00 97.12 246 ILE A C 1
ATOM 1980 O O . ILE A 1 246 ? 4.715 14.036 -5.032 1.00 97.12 246 ILE A O 1
ATOM 1984 N N . LEU A 1 247 ? 6.412 12.563 -4.983 1.00 97.31 247 LEU A N 1
ATOM 1985 C CA . LEU A 1 247 ? 6.965 13.024 -3.704 1.00 97.31 247 LEU A CA 1
ATOM 1986 C C . LEU A 1 247 ? 7.437 14.481 -3.766 1.00 97.31 247 LEU A C 1
ATOM 1988 O O . LEU A 1 247 ? 7.156 15.244 -2.846 1.00 97.31 247 LEU A O 1
ATOM 1992 N N . LEU A 1 248 ? 8.108 14.883 -4.851 1.00 96.12 248 LEU A N 1
ATOM 1993 C CA . LEU A 1 248 ? 8.525 16.273 -5.066 1.00 96.12 248 LEU A CA 1
ATOM 1994 C C . LEU A 1 248 ? 7.322 17.216 -5.112 1.00 96.12 248 LEU A C 1
ATOM 1996 O O . LEU A 1 248 ? 7.323 18.228 -4.418 1.00 96.12 248 LEU A O 1
ATOM 2000 N N . ASN A 1 249 ? 6.289 16.868 -5.884 1.00 95.50 249 ASN A N 1
ATOM 2001 C CA . ASN A 1 249 ? 5.071 17.673 -5.979 1.00 95.50 249 ASN A CA 1
ATOM 2002 C C . ASN A 1 249 ? 4.357 17.773 -4.628 1.00 95.50 249 ASN A C 1
ATOM 2004 O O . ASN A 1 249 ? 3.975 18.866 -4.219 1.00 95.50 249 ASN A O 1
ATOM 2008 N N . TRP A 1 250 ? 4.218 16.655 -3.910 1.00 96.25 250 TRP A N 1
ATOM 2009 C CA . TRP A 1 250 ? 3.601 16.638 -2.585 1.00 96.25 250 TRP A CA 1
ATOM 2010 C C . TRP A 1 250 ? 4.389 17.492 -1.585 1.00 96.25 250 TRP A C 1
ATOM 2012 O O . TRP A 1 250 ? 3.797 18.287 -0.855 1.00 96.25 250 TRP A O 1
ATOM 2022 N N . SER A 1 251 ? 5.721 17.372 -1.578 1.00 95.62 251 SER A N 1
ATOM 2023 C CA . SER A 1 251 ? 6.608 18.123 -0.681 1.00 95.62 251 SER A CA 1
ATOM 2024 C C . SER A 1 251 ? 6.555 19.623 -0.975 1.00 95.62 251 SER A C 1
ATOM 2026 O O . SER A 1 251 ? 6.349 20.425 -0.063 1.00 95.62 251 SER A O 1
ATOM 2028 N N . PHE A 1 252 ? 6.638 19.998 -2.256 1.00 94.69 252 PHE A N 1
ATOM 2029 C CA . PHE A 1 252 ? 6.508 21.379 -2.718 1.00 94.69 252 PHE A CA 1
ATOM 2030 C C . PHE A 1 252 ? 5.156 21.978 -2.321 1.00 94.69 252 PHE A C 1
ATOM 2032 O O . PHE A 1 252 ? 5.112 23.043 -1.705 1.00 94.69 252 PHE A O 1
ATOM 2039 N N . ASN A 1 253 ? 4.056 21.280 -2.616 1.00 93.81 253 ASN A N 1
ATOM 2040 C CA . ASN A 1 253 ? 2.715 21.761 -2.299 1.00 93.81 253 ASN A CA 1
ATOM 2041 C C . ASN A 1 253 ? 2.506 21.902 -0.790 1.00 93.81 253 ASN A C 1
ATOM 2043 O O . ASN A 1 253 ? 1.984 22.914 -0.326 1.00 93.81 253 ASN A O 1
ATOM 2047 N N . THR A 1 254 ? 2.975 20.929 -0.011 1.00 93.56 254 THR A N 1
ATOM 2048 C CA . THR A 1 254 ? 2.875 20.974 1.450 1.00 93.56 254 THR A CA 1
ATOM 2049 C C . THR A 1 254 ? 3.672 22.141 2.026 1.00 93.56 254 THR A C 1
ATOM 2051 O O . THR A 1 254 ? 3.189 22.816 2.930 1.00 93.56 254 THR A O 1
ATOM 2054 N N . TYR A 1 255 ? 4.862 22.419 1.488 1.00 92.81 255 TYR A N 1
ATOM 2055 C CA . TYR A 1 255 ? 5.692 23.534 1.936 1.00 92.81 255 TYR A CA 1
ATOM 2056 C C . TYR A 1 255 ? 5.058 24.899 1.626 1.00 92.81 255 TYR A C 1
ATOM 2058 O O . TYR A 1 255 ? 5.006 25.761 2.501 1.00 92.81 255 TYR A O 1
ATOM 2066 N N . TRP A 1 256 ? 4.557 25.100 0.403 1.00 91.88 256 TRP A N 1
ATOM 2067 C CA . TRP A 1 256 ? 4.061 26.407 -0.048 1.00 91.88 256 TRP A CA 1
ATOM 2068 C C . TRP A 1 256 ? 2.584 26.671 0.261 1.00 91.88 256 TRP A C 1
ATOM 2070 O O . TRP A 1 256 ? 2.216 27.815 0.525 1.00 91.88 256 TRP A O 1
ATOM 2080 N N . TYR A 1 257 ? 1.739 25.640 0.235 1.00 88.62 257 TYR A N 1
ATOM 2081 C CA . TYR A 1 257 ? 0.280 25.756 0.377 1.00 88.62 257 TYR A CA 1
ATOM 2082 C C . TYR A 1 257 ? -0.271 25.079 1.640 1.00 88.62 257 TYR A C 1
ATOM 2084 O O . TYR A 1 257 ? -1.458 25.205 1.938 1.00 88.62 257 TYR A O 1
ATOM 2092 N N . GLY A 1 258 ? 0.571 24.373 2.401 1.00 87.62 258 GLY A N 1
ATOM 2093 C CA . GLY A 1 258 ? 0.196 23.724 3.661 1.00 87.62 258 GLY A CA 1
ATOM 2094 C C . GLY A 1 258 ? -0.467 22.348 3.518 1.00 87.62 258 GLY A C 1
ATOM 2095 O O . GLY A 1 258 ? -0.761 21.718 4.534 1.00 87.62 258 GLY A O 1
ATOM 2096 N N . HIS A 1 259 ? -0.693 21.857 2.294 1.00 87.44 259 HIS A N 1
ATOM 2097 C CA . HIS A 1 259 ? -1.200 20.505 2.022 1.00 87.44 259 HIS A CA 1
ATOM 2098 C C . HIS A 1 259 ? -0.716 19.975 0.667 1.00 87.44 259 HIS A C 1
ATOM 2100 O O . HIS A 1 259 ? -0.348 20.744 -0.217 1.00 87.44 259 HIS A O 1
ATOM 2106 N N . GLY A 1 260 ? -0.696 18.650 0.501 1.00 83.69 260 GLY A N 1
ATOM 2107 C CA . GLY A 1 260 ? -0.054 18.013 -0.653 1.00 83.69 260 GLY A CA 1
ATOM 2108 C C . GLY A 1 260 ? -0.833 18.079 -1.976 1.00 83.69 260 GLY A C 1
ATOM 2109 O O . GLY A 1 260 ? -0.227 17.892 -3.034 1.00 83.69 260 GLY A O 1
ATOM 2110 N N . ASN A 1 261 ? -2.135 18.401 -1.957 1.00 81.62 261 ASN A N 1
ATOM 2111 C CA . ASN A 1 261 ? -2.966 18.503 -3.168 1.00 81.62 261 ASN A CA 1
ATOM 2112 C C . ASN A 1 261 ? -2.780 19.832 -3.929 1.00 81.62 261 ASN A C 1
ATOM 2114 O O . ASN A 1 261 ? -3.230 19.936 -5.068 1.00 81.62 261 ASN A O 1
ATOM 2118 N N . GLY A 1 262 ? -2.119 20.840 -3.344 1.00 72.62 262 GLY A N 1
ATOM 2119 C CA . GLY A 1 262 ? -1.872 22.128 -4.006 1.00 72.62 262 GLY A CA 1
ATOM 2120 C C . GLY A 1 262 ? -2.812 23.236 -3.536 1.00 72.62 262 GLY A C 1
ATOM 2121 O O . GLY A 1 262 ? -2.870 23.520 -2.351 1.00 72.62 262 GLY A O 1
ATOM 2122 N N . PHE A 1 263 ? -3.514 23.937 -4.426 1.00 63.12 263 PHE A N 1
ATOM 2123 C CA . PHE A 1 263 ? -4.381 25.046 -4.005 1.00 63.12 263 PHE A CA 1
ATOM 2124 C C . PHE A 1 263 ? -5.591 24.548 -3.198 1.00 63.12 263 PHE A C 1
ATOM 2126 O O . PHE A 1 263 ? -6.165 23.497 -3.473 1.00 63.12 263 PHE A O 1
ATOM 2133 N N . VAL A 1 264 ? -5.982 25.326 -2.188 1.00 51.56 264 VAL A N 1
ATOM 2134 C CA . VAL A 1 264 ? -7.193 25.096 -1.391 1.00 51.56 264 VAL A CA 1
ATOM 2135 C C . VAL A 1 264 ? -8.416 25.356 -2.278 1.00 51.56 264 VAL A C 1
ATOM 2137 O O . VAL A 1 264 ? -8.523 26.438 -2.855 1.00 51.56 264 VAL A O 1
ATOM 2140 N N . VAL A 1 265 ? -9.369 24.418 -2.347 1.00 46.91 265 VAL A N 1
ATOM 2141 C CA . VAL A 1 265 ? -10.752 24.770 -2.707 1.00 46.91 265 VAL A CA 1
ATOM 2142 C C . VAL A 1 265 ? -11.225 25.700 -1.601 1.00 46.91 265 VAL A C 1
ATOM 2144 O O . VAL A 1 265 ? -11.466 25.249 -0.483 1.00 46.91 265 VAL A O 1
ATOM 2147 N N . SER A 1 266 ? -11.237 27.007 -1.867 1.00 40.34 266 SER A N 1
ATOM 2148 C CA . SER A 1 266 ? -11.680 28.007 -0.900 1.00 40.34 266 SER A CA 1
ATOM 2149 C C . SER A 1 266 ? -13.026 27.568 -0.331 1.00 40.34 266 SER A C 1
ATOM 2151 O O . SER A 1 266 ? -13.955 27.288 -1.092 1.00 40.34 266 SER A O 1
ATOM 2153 N N . ALA A 1 267 ? -13.129 27.474 0.996 1.00 37.62 267 ALA A N 1
ATOM 2154 C CA . ALA A 1 267 ? -14.415 27.258 1.643 1.00 37.62 267 ALA A CA 1
ATOM 2155 C C . ALA A 1 267 ? -15.405 28.327 1.134 1.00 37.62 267 ALA A C 1
ATOM 2157 O O . ALA A 1 267 ? -14.989 29.474 0.913 1.00 37.62 267 ALA A O 1
ATOM 2158 N N . PRO A 1 268 ? -16.691 27.996 0.920 1.00 38.09 268 PRO A N 1
ATOM 2159 C CA . PRO A 1 268 ? -17.671 28.985 0.494 1.00 38.09 268 PRO A CA 1
ATOM 2160 C C . PRO A 1 268 ? -17.842 30.016 1.621 1.00 38.09 268 PRO A C 1
ATOM 2162 O O . PRO A 1 268 ? -18.547 29.775 2.595 1.00 38.09 268 PRO A O 1
ATOM 2165 N N . GLY A 1 269 ? -17.123 31.138 1.516 1.00 44.06 269 GLY A N 1
ATOM 2166 C CA . GLY A 1 269 ? -17.099 32.207 2.519 1.00 44.06 269 GLY A CA 1
ATOM 2167 C C . GLY A 1 269 ? -15.916 33.181 2.428 1.00 44.06 269 GLY A C 1
ATOM 2168 O O . GLY A 1 269 ? -16.067 34.334 2.817 1.00 44.06 269 GLY A O 1
ATOM 2169 N N . ASP A 1 270 ? -14.771 32.782 1.860 1.00 42.69 270 ASP A N 1
ATOM 2170 C CA . ASP A 1 270 ? -13.527 33.582 1.936 1.00 42.69 270 ASP A CA 1
ATOM 2171 C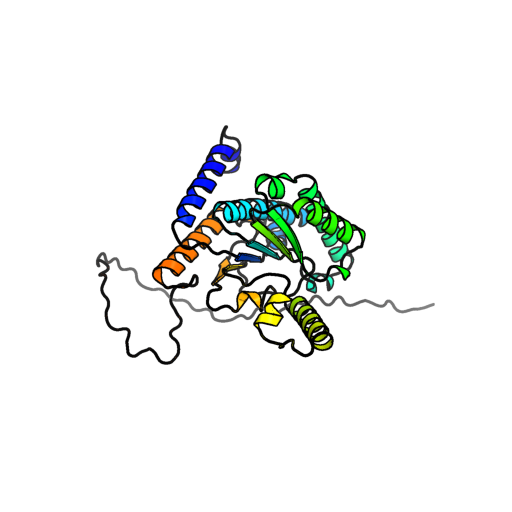 C . ASP A 1 270 ? -13.183 34.418 0.684 1.00 42.69 270 ASP A C 1
ATOM 2173 O O . ASP A 1 270 ? -12.073 34.941 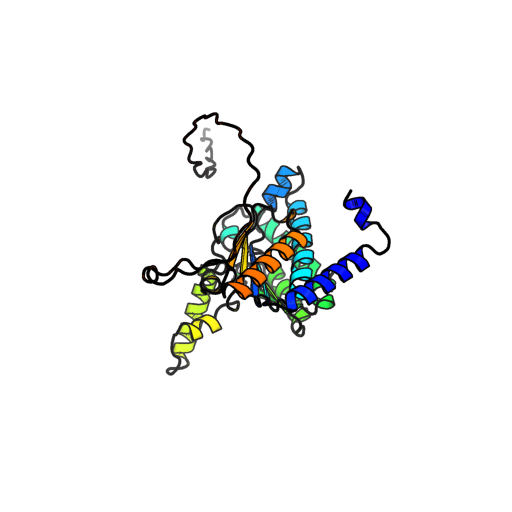0.545 1.00 42.69 270 ASP A O 1
ATOM 2177 N N . SER A 1 271 ? -14.138 34.646 -0.223 1.00 38.22 271 SER A N 1
ATOM 2178 C CA . SER A 1 271 ? -13.909 35.426 -1.455 1.00 38.22 271 SER A CA 1
ATOM 2179 C C . SER A 1 271 ? -13.651 36.928 -1.237 1.00 38.22 271 SER A C 1
ATOM 2181 O O . SER A 1 271 ? -13.492 37.665 -2.205 1.00 38.22 271 SER A O 1
ATOM 2183 N N . ALA A 1 272 ? -13.595 37.412 0.007 1.00 39.03 272 ALA A N 1
ATOM 2184 C CA . ALA A 1 272 ? -13.429 38.835 0.307 1.00 39.03 272 ALA A CA 1
ATOM 2185 C C . ALA A 1 272 ? -11.977 39.274 0.580 1.00 39.03 272 ALA A C 1
ATOM 2187 O O . ALA A 1 272 ? -11.747 40.468 0.774 1.00 39.03 272 ALA A O 1
ATOM 2188 N N . ARG A 1 273 ? -10.983 38.368 0.609 1.00 36.81 273 ARG A N 1
ATOM 2189 C CA . ARG A 1 273 ? -9.608 38.748 1.012 1.00 36.81 273 ARG A CA 1
ATOM 2190 C C . ARG A 1 273 ? -8.476 38.395 0.048 1.00 36.81 273 ARG A C 1
ATOM 2192 O O . ARG A 1 273 ? -7.346 38.818 0.278 1.00 36.81 273 ARG A O 1
ATOM 2199 N N . ALA A 1 274 ? -8.757 37.720 -1.064 1.00 38.88 274 ALA A N 1
ATOM 2200 C CA . ALA A 1 274 ? -7.756 37.420 -2.087 1.00 38.88 274 ALA A CA 1
ATOM 2201 C C . ALA A 1 274 ? -7.630 38.555 -3.124 1.00 38.88 274 ALA A C 1
ATOM 2203 O O . ALA A 1 274 ? -7.876 38.374 -4.310 1.00 38.88 274 ALA A O 1
ATOM 2204 N N . GLN A 1 275 ? -7.228 39.743 -2.677 1.00 39.34 275 GLN A N 1
ATOM 2205 C CA . GLN A 1 275 ? -6.612 40.738 -3.555 1.00 39.34 275 GLN A CA 1
ATOM 2206 C C . GLN A 1 275 ? -5.363 41.281 -2.872 1.00 39.34 275 GLN A C 1
ATOM 2208 O O . GLN A 1 275 ? -5.443 42.184 -2.041 1.00 39.34 275 GLN A O 1
ATOM 2213 N N . LYS A 1 276 ? -4.220 40.680 -3.219 1.00 34.69 276 LYS A N 1
ATOM 2214 C CA . LYS A 1 276 ? -2.896 41.311 -3.345 1.00 34.69 276 LYS A CA 1
ATOM 2215 C C . LYS A 1 276 ? -1.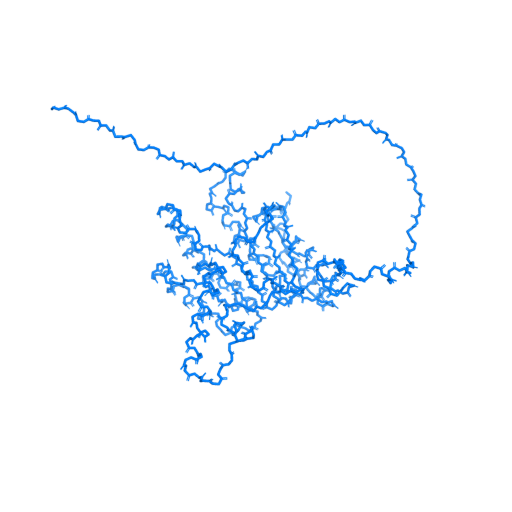877 40.249 -3.770 1.00 34.69 276 LYS A C 1
ATOM 2217 O O . LYS A 1 276 ? -1.301 39.555 -2.940 1.00 34.69 276 LYS A O 1
ATOM 2222 N N . SER A 1 277 ? -1.667 40.137 -5.078 1.00 40.25 277 SER A N 1
ATOM 2223 C CA . SER A 1 277 ? -0.395 39.670 -5.656 1.00 40.25 277 SER A CA 1
ATOM 2224 C C . SER A 1 277 ? 0.602 40.856 -5.652 1.00 40.25 277 SER A C 1
ATOM 2226 O O . SER A 1 277 ? 0.145 41.992 -5.473 1.00 40.25 277 SER A O 1
ATOM 2228 N N . PRO A 1 278 ? 1.931 40.659 -5.822 1.00 51.56 278 PRO A N 1
ATOM 2229 C CA . PRO A 1 278 ? 2.469 40.264 -7.133 1.00 51.56 278 PRO A CA 1
ATOM 2230 C C . PRO A 1 278 ? 3.741 39.385 -7.117 1.00 51.56 278 PRO A C 1
ATOM 2232 O O . PRO A 1 278 ? 4.667 39.600 -6.341 1.00 51.56 278 PRO A O 1
ATOM 2235 N N . VAL A 1 279 ? 3.847 38.495 -8.105 1.00 33.00 279 VAL A N 1
ATOM 2236 C CA . VAL A 1 279 ? 5.106 38.269 -8.834 1.00 33.00 279 VAL A CA 1
ATOM 2237 C C . VAL A 1 279 ? 4.757 38.417 -10.320 1.00 33.00 279 VAL A C 1
ATOM 2239 O O . VAL A 1 279 ? 3.799 37.776 -10.756 1.00 33.00 279 VAL A O 1
ATOM 2242 N N . PRO A 1 280 ? 5.439 39.284 -11.089 1.00 37.56 280 PRO A N 1
ATOM 2243 C CA . PRO A 1 280 ? 5.146 39.459 -12.503 1.00 37.56 280 PRO A CA 1
ATOM 2244 C C . PRO A 1 280 ? 5.785 38.325 -13.312 1.00 37.56 280 PRO A C 1
ATOM 2246 O O . PRO A 1 280 ? 6.967 38.020 -13.152 1.00 37.56 280 PRO A O 1
ATOM 2249 N N . VAL A 1 281 ? 4.994 37.714 -14.190 1.00 38.62 281 VAL A N 1
ATOM 2250 C CA . VAL A 1 281 ? 5.489 36.879 -15.291 1.00 38.62 281 VAL A CA 1
ATOM 2251 C C . VAL A 1 281 ? 5.946 37.835 -16.403 1.00 38.62 281 VAL A C 1
ATOM 2253 O O . VAL A 1 281 ? 5.216 38.787 -16.686 1.00 38.62 281 VAL A O 1
ATOM 2256 N N . PRO A 1 282 ? 7.136 37.660 -17.005 1.00 33.38 282 PRO A N 1
ATOM 2257 C CA . PRO A 1 282 ? 7.543 38.479 -18.135 1.00 33.38 282 PRO A CA 1
ATOM 2258 C C . PRO A 1 282 ? 6.784 38.038 -19.390 1.00 33.38 282 PRO A C 1
ATOM 2260 O O . PRO A 1 282 ? 6.695 36.848 -19.688 1.00 33.38 282 PRO A O 1
ATOM 2263 N N . ASP A 1 283 ? 6.234 39.027 -20.083 1.00 33.47 283 ASP A N 1
ATOM 2264 C CA . ASP A 1 283 ? 5.411 38.883 -21.277 1.00 33.47 283 ASP A CA 1
ATOM 2265 C C . ASP A 1 283 ? 6.242 39.058 -22.561 1.00 33.47 283 ASP A C 1
ATOM 2267 O O . ASP A 1 283 ? 7.305 39.687 -22.549 1.00 33.47 283 ASP A O 1
ATOM 2271 N N . SER A 1 284 ? 5.675 38.572 -23.666 1.00 31.48 284 SER A N 1
ATOM 2272 C CA . SER A 1 284 ? 6.100 38.624 -25.077 1.00 31.48 284 SER A CA 1
ATOM 2273 C C . SER A 1 284 ? 7.101 37.573 -25.591 1.00 31.48 284 SER A C 1
ATOM 2275 O O . SER A 1 284 ? 8.315 37.664 -25.419 1.00 31.48 284 SER A O 1
ATOM 2277 N N . ALA A 1 285 ? 6.568 36.620 -26.359 1.00 29.48 285 ALA A N 1
ATOM 2278 C CA . ALA A 1 285 ? 6.647 36.705 -27.819 1.00 29.48 285 ALA A CA 1
ATOM 2279 C C . ALA A 1 285 ? 5.443 35.973 -28.439 1.00 29.48 285 ALA A C 1
ATOM 2281 O O . ALA A 1 285 ? 5.201 34.800 -28.160 1.00 29.48 285 ALA A O 1
ATOM 2282 N N . GLU A 1 286 ? 4.671 36.731 -29.210 1.00 31.92 286 GLU A N 1
ATOM 2283 C CA . GLU A 1 286 ? 3.551 36.302 -30.043 1.00 31.92 286 GLU A CA 1
ATOM 2284 C C . GLU A 1 286 ? 4.040 35.362 -31.151 1.00 31.92 286 GLU A C 1
ATOM 2286 O O . GLU A 1 286 ? 5.101 35.603 -31.717 1.00 31.92 286 GLU A O 1
ATOM 2291 N N . ASP A 1 287 ? 3.248 34.342 -31.483 1.00 28.66 287 ASP A N 1
ATOM 2292 C CA . ASP A 1 287 ? 3.097 33.886 -32.865 1.00 28.66 287 ASP A CA 1
ATOM 2293 C C . ASP A 1 287 ? 1.715 33.228 -33.024 1.00 28.66 287 ASP A C 1
ATOM 2295 O O . ASP A 1 287 ? 1.369 32.247 -32.360 1.00 28.66 287 ASP A O 1
ATOM 2299 N N . ASP A 1 288 ? 0.927 33.852 -33.898 1.00 29.09 288 ASP A N 1
ATOM 2300 C CA . ASP A 1 288 ? -0.346 33.414 -34.463 1.00 29.09 288 ASP A CA 1
ATOM 2301 C C . ASP A 1 288 ? -0.291 31.971 -34.979 1.00 29.09 288 ASP A C 1
ATOM 2303 O O . ASP A 1 288 ? 0.610 31.635 -35.738 1.00 29.09 288 ASP A O 1
ATOM 2307 N N . TYR A 1 289 ? -1.325 31.168 -34.707 1.00 27.72 289 TYR A N 1
ATOM 2308 C CA . TYR A 1 289 ? -1.957 30.339 -35.742 1.00 27.72 289 TYR A CA 1
ATOM 2309 C C . TYR A 1 289 ? -3.400 30.000 -35.348 1.00 27.72 289 TYR A C 1
ATOM 2311 O O . TYR A 1 289 ? -3.691 29.427 -34.299 1.00 27.72 289 TYR A O 1
ATOM 2319 N N . SER A 1 290 ? -4.296 30.392 -36.243 1.00 28.39 290 SER A N 1
ATOM 2320 C CA . SER A 1 290 ? -5.743 30.240 -36.218 1.00 28.39 290 SER A CA 1
ATOM 2321 C C . SER A 1 290 ? -6.220 28.792 -36.382 1.00 28.39 290 SER A C 1
ATOM 2323 O O . SER A 1 290 ? -5.782 28.089 -37.290 1.00 28.39 290 SER A O 1
ATOM 2325 N N . ASP A 1 291 ? -7.171 28.421 -35.528 1.00 28.16 291 ASP A N 1
ATOM 2326 C CA . ASP A 1 291 ? -8.472 27.795 -35.816 1.00 28.16 291 ASP A CA 1
ATOM 2327 C C . ASP A 1 291 ? -8.604 26.800 -36.995 1.00 28.16 291 ASP A C 1
ATOM 2329 O O . ASP A 1 291 ? -8.528 27.165 -38.168 1.00 28.16 291 ASP A O 1
ATOM 2333 N N . SER A 1 292 ? -8.967 25.551 -36.674 1.00 27.00 292 SER A N 1
ATOM 2334 C CA . SER A 1 292 ? -10.076 24.886 -37.370 1.00 27.00 292 SER A CA 1
ATOM 2335 C C . SER A 1 292 ? -10.739 23.815 -36.493 1.00 27.00 292 SER A C 1
ATOM 2337 O O . SER A 1 292 ? -10.117 22.887 -35.978 1.00 27.00 292 SER A O 1
ATOM 2339 N N . SER A 1 293 ? -12.045 24.000 -36.356 1.00 26.00 293 SER A N 1
ATOM 2340 C CA . SER A 1 293 ? -13.085 23.138 -35.802 1.00 26.00 293 SER A CA 1
ATOM 2341 C C . SER A 1 293 ? -13.076 21.678 -36.277 1.00 26.00 293 SER A C 1
ATOM 2343 O O . SER A 1 293 ? -12.876 21.413 -37.462 1.00 26.00 293 SER A O 1
ATOM 2345 N N . SER A 1 294 ? -13.524 20.754 -35.423 1.00 26.62 294 SER A N 1
ATOM 2346 C CA . SER A 1 294 ? -14.725 19.951 -35.727 1.00 26.62 294 SER A CA 1
ATOM 2347 C C . SER A 1 294 ? -15.225 19.157 -34.518 1.00 26.62 294 SER A C 1
ATOM 2349 O O . SER A 1 294 ? -14.460 18.635 -33.711 1.00 26.62 294 SER A O 1
ATOM 2351 N N . ASP A 1 295 ? -16.551 19.129 -34.435 1.00 26.44 295 ASP A N 1
ATOM 2352 C CA . ASP A 1 295 ? -17.413 18.382 -33.533 1.00 26.44 295 ASP A CA 1
ATOM 2353 C C . ASP A 1 295 ? -17.091 16.885 -33.426 1.00 26.44 295 ASP A C 1
ATOM 2355 O O . ASP A 1 295 ? -16.830 16.229 -34.432 1.00 26.44 295 ASP A O 1
ATOM 2359 N N . ALA A 1 296 ? -17.296 16.320 -32.233 1.00 25.58 296 ALA A N 1
ATOM 2360 C CA . ALA A 1 296 ? -18.091 15.100 -32.077 1.00 25.58 296 ALA A CA 1
ATOM 2361 C C . ALA A 1 296 ? -18.468 14.900 -30.604 1.00 25.58 296 ALA A C 1
ATOM 2363 O O . ALA A 1 296 ? -17.624 14.732 -29.724 1.00 25.58 296 ALA A O 1
ATOM 2364 N N . ALA A 1 297 ? -19.771 14.925 -30.357 1.00 23.17 297 ALA A N 1
ATOM 2365 C CA . ALA A 1 297 ? -20.396 14.498 -29.123 1.00 23.17 297 ALA A CA 1
ATOM 2366 C C . ALA A 1 297 ? -20.536 12.961 -29.072 1.00 23.17 297 ALA A C 1
ATOM 2368 O O . ALA A 1 297 ? -20.547 12.306 -30.109 1.00 23.17 297 ALA A O 1
ATOM 2369 N N . VAL A 1 298 ? -20.800 12.470 -27.854 1.00 25.20 298 VAL A N 1
ATOM 2370 C CA . VAL A 1 298 ? -21.445 11.185 -27.506 1.00 25.20 298 VAL A CA 1
ATOM 2371 C C . VAL A 1 298 ? -20.586 9.920 -27.690 1.00 25.20 298 VAL A C 1
ATOM 2373 O O . VAL A 1 298 ? -20.331 9.493 -28.804 1.00 25.20 298 VAL A O 1
ATOM 2376 N N . ASP A 1 299 ? -20.188 9.271 -26.588 1.00 24.27 299 ASP A N 1
ATOM 2377 C CA . ASP A 1 299 ? -20.850 8.015 -26.196 1.00 24.27 299 ASP A CA 1
ATOM 2378 C C . ASP A 1 299 ? -20.433 7.495 -24.816 1.00 24.27 299 ASP A C 1
ATOM 2380 O O . ASP A 1 299 ? -19.268 7.511 -24.412 1.00 24.27 299 ASP A O 1
ATOM 2384 N N . ALA A 1 300 ? -21.448 7.039 -24.087 1.00 25.64 300 ALA A N 1
ATOM 2385 C CA . ALA A 1 300 ? -21.345 6.347 -22.818 1.00 25.64 300 ALA A CA 1
ATOM 2386 C C . ALA A 1 300 ? -20.983 4.878 -23.077 1.00 25.64 300 ALA A C 1
ATOM 2388 O O . ALA A 1 300 ? -21.718 4.171 -23.760 1.00 25.64 300 ALA A O 1
ATOM 2389 N N . ALA A 1 301 ? -19.876 4.397 -22.510 1.00 23.77 301 ALA A N 1
ATOM 2390 C CA . ALA A 1 301 ? -19.545 2.976 -22.537 1.00 23.77 301 ALA A CA 1
ATOM 2391 C C . ALA A 1 301 ? -20.084 2.292 -21.274 1.00 23.77 301 ALA A C 1
ATOM 2393 O O . ALA A 1 301 ? -19.570 2.466 -20.167 1.00 23.77 301 ALA A O 1
ATOM 2394 N N . VAL A 1 302 ? -21.168 1.563 -21.513 1.00 24.23 302 VAL A N 1
ATOM 2395 C CA . VAL A 1 302 ? -21.898 0.640 -20.649 1.00 24.23 302 VAL A CA 1
ATOM 2396 C C . VAL A 1 302 ? -21.012 -0.536 -20.212 1.00 24.23 302 VAL A C 1
ATOM 2398 O O . VAL A 1 302 ? -20.103 -0.959 -20.924 1.00 24.23 302 VAL A O 1
ATOM 2401 N N . GLU A 1 303 ? -21.289 -1.026 -19.006 1.00 26.84 303 GLU A N 1
ATOM 2402 C CA . GLU A 1 303 ? -20.809 -2.288 -18.445 1.00 26.84 303 GLU A CA 1
ATOM 2403 C C . GLU A 1 303 ? -21.263 -3.473 -19.314 1.00 26.84 303 GLU A C 1
ATOM 2405 O O . GLU A 1 303 ? -22.453 -3.605 -19.579 1.00 26.84 303 GLU A O 1
ATOM 2410 N N . GLU A 1 304 ? -20.355 -4.374 -19.695 1.00 27.56 304 GLU A N 1
ATOM 2411 C CA . GLU A 1 304 ? -20.747 -5.716 -20.146 1.00 27.56 304 GLU A CA 1
ATOM 2412 C C . GLU A 1 304 ? -20.343 -6.753 -19.094 1.00 27.56 304 GLU A C 1
ATOM 2414 O O . GLU A 1 304 ? -19.163 -7.045 -18.874 1.00 27.56 304 GLU A O 1
ATOM 2419 N N . GLU A 1 305 ? -21.369 -7.262 -18.408 1.00 28.39 305 GLU A N 1
ATOM 2420 C CA . GLU A 1 305 ? -21.377 -8.543 -17.711 1.00 28.39 305 GLU A CA 1
ATOM 2421 C C . GLU A 1 305 ? -21.621 -9.660 -18.738 1.00 28.39 305 GLU A C 1
ATOM 2423 O O . GLU A 1 305 ? -22.676 -9.715 -19.371 1.00 28.39 305 GLU A O 1
ATOM 2428 N N . ASP A 1 306 ? -20.668 -10.584 -18.875 1.00 27.61 306 ASP A N 1
ATOM 2429 C CA . ASP A 1 306 ? -20.868 -11.828 -19.620 1.00 27.61 306 ASP A CA 1
ATOM 2430 C C . ASP A 1 306 ? -21.821 -12.752 -18.842 1.00 27.61 306 ASP A C 1
ATOM 2432 O O . ASP A 1 306 ? -21.453 -13.371 -17.839 1.00 27.61 306 ASP A O 1
ATOM 2436 N N . THR A 1 307 ? -23.056 -12.869 -19.329 1.00 28.41 307 THR A N 1
ATOM 2437 C CA . THR A 1 307 ? -24.004 -13.920 -18.942 1.00 28.41 307 THR A CA 1
ATOM 2438 C C . THR A 1 307 ? -23.839 -15.106 -19.890 1.00 28.41 307 THR A C 1
ATOM 2440 O O . THR A 1 307 ? -24.154 -15.029 -21.073 1.00 28.41 307 THR A O 1
ATOM 2443 N N . PHE A 1 308 ? -23.331 -16.226 -19.373 1.00 26.83 308 PHE A N 1
ATOM 2444 C CA . PHE A 1 308 ? -23.244 -17.485 -20.114 1.00 26.83 308 PHE A CA 1
ATOM 2445 C C . PHE A 1 308 ? -24.538 -18.283 -19.907 1.00 26.83 308 PHE A C 1
ATOM 2447 O O . PHE A 1 308 ? -24.850 -18.694 -18.788 1.00 26.83 308 PHE A O 1
ATOM 2454 N N . THR A 1 309 ? -25.303 -18.481 -20.978 1.00 30.64 309 THR A N 1
ATOM 2455 C CA . THR A 1 309 ? -26.499 -19.329 -21.011 1.00 30.64 309 THR A CA 1
ATOM 2456 C C . THR A 1 309 ? -26.105 -20.802 -21.079 1.00 30.64 309 THR A C 1
ATOM 2458 O O . THR A 1 309 ? -25.335 -21.211 -21.945 1.00 30.64 309 THR A O 1
ATOM 2461 N N . SER A 1 310 ? -26.637 -21.603 -20.158 1.00 30.17 310 SER A N 1
ATOM 2462 C CA . SER A 1 310 ? -26.586 -23.063 -20.183 1.00 30.17 310 SER A CA 1
ATOM 2463 C C . SER A 1 310 ? -27.619 -23.607 -21.173 1.00 30.17 310 SER A C 1
ATOM 2465 O O . SER A 1 310 ? -28.818 -23.451 -20.936 1.00 30.17 310 SER A O 1
ATOM 2467 N N . ASP A 1 311 ? -27.164 -24.261 -22.238 1.00 31.52 311 ASP A N 1
ATOM 2468 C CA . ASP A 1 311 ? -28.022 -25.084 -23.092 1.00 31.52 311 ASP A CA 1
ATOM 2469 C C . ASP A 1 311 ? -28.306 -26.424 -22.390 1.00 31.52 311 ASP A C 1
ATOM 2471 O O . ASP A 1 311 ? -27.401 -27.220 -22.130 1.00 31.52 311 ASP A O 1
ATOM 2475 N N . GLU A 1 312 ? -29.577 -26.648 -22.051 1.00 32.84 312 GLU A N 1
ATOM 2476 C CA . GLU A 1 312 ? -30.127 -27.963 -21.719 1.00 32.84 312 GLU A CA 1
ATOM 2477 C C . GLU A 1 312 ? -30.472 -28.708 -23.018 1.00 32.84 312 GLU A C 1
ATOM 2479 O O . GLU A 1 312 ? -31.318 -28.259 -23.793 1.00 32.84 312 GLU A O 1
ATOM 2484 N N . ASP A 1 313 ? -29.869 -29.879 -23.232 1.00 35.91 313 ASP A N 1
ATOM 2485 C CA . ASP A 1 313 ? -30.334 -30.842 -24.235 1.00 35.91 313 ASP A CA 1
ATOM 2486 C C . ASP A 1 313 ? -31.550 -31.630 -23.701 1.00 35.91 313 ASP A C 1
ATOM 2488 O O . ASP A 1 313 ? -31.502 -32.160 -22.583 1.00 35.91 313 ASP A O 1
ATOM 2492 N N . PRO A 1 314 ? -32.639 -31.784 -24.480 1.00 45.00 314 PRO A N 1
ATOM 2493 C CA . PRO A 1 314 ? -33.813 -32.525 -24.054 1.00 45.00 314 PRO A CA 1
ATOM 2494 C C . PRO A 1 314 ? -33.698 -34.030 -24.341 1.00 45.00 314 PRO A C 1
ATOM 2496 O O . PRO A 1 314 ? -33.223 -34.491 -25.376 1.00 45.00 314 PRO A O 1
ATOM 2499 N N . ILE A 1 315 ? -34.243 -34.800 -23.404 1.00 37.56 315 ILE A N 1
ATOM 2500 C CA . ILE A 1 315 ? -34.454 -36.251 -23.428 1.00 37.56 315 ILE A CA 1
ATOM 2501 C C . ILE A 1 315 ? -35.264 -36.700 -24.662 1.00 37.56 315 ILE A C 1
ATOM 2503 O O . ILE A 1 315 ? -36.369 -36.200 -24.873 1.00 37.56 315 ILE A O 1
ATOM 2507 N N . SER A 1 316 ? -34.841 -37.776 -25.349 1.00 37.38 316 SER A N 1
ATOM 2508 C CA . SER A 1 316 ? -35.791 -38.787 -25.855 1.00 37.38 316 SER A CA 1
ATOM 2509 C C . SER A 1 316 ? -35.176 -40.174 -26.130 1.00 37.38 316 SER A C 1
ATOM 2511 O O . SER A 1 316 ? -34.332 -40.298 -27.013 1.00 37.38 316 SER A O 1
ATOM 2513 N N . LYS A 1 317 ? -35.760 -41.172 -25.444 1.00 38.75 317 LYS A N 1
ATOM 2514 C CA . LYS A 1 317 ? -35.899 -42.620 -25.733 1.00 38.75 317 LYS A CA 1
ATOM 2515 C C . LYS A 1 317 ? -34.676 -43.536 -25.720 1.00 38.75 317 LYS A C 1
ATOM 2517 O O . LYS A 1 317 ? -33.837 -43.452 -26.634 1.00 38.75 317 LYS A O 1
#